Protein AF-A0A841ASD6-F1 (afdb_monomer_lite)

Organism: NCBI:txid1172621

Secondary structure (DSSP, 8-state):
-HHHHHHHHHHHHHHHHHHHHHHHHHHHHHHTTS-HHHHHHHTTS-HHHHHHHHTS---PPPTTSSSSSHHHHHHHHHTTSS-HHHHHHHHHT--PPP-PPP-SS-----PPTTSTHHHHHHHHTTSS-HHHHHHHHHH--S------------TTHHHHHHHHHHHHHHHHHHHHHHHHHHHTTTS-HHHHHHHTT--HHHHHHHHHS--PPPPTTSS-SSHHHHHHHHHTTSS-HHHHHHHHHT--PPPPPPP-STT----PPTTSSHHHHHHHHTTSS-HHHHHHHHHHHH--

Foldseek 3Di:
DLVVLLLVLLLLVLLLVLLLLVLLVLLLVLVVPDQLVVLCVLQVHDSVVSVVSPPDDHDDPDAVAPDVALLNLLSCVLNPNDDLVRNLVRLLPQPADDQDQPPDDDRDRPRDGRHCVSVVVSCVSVSDDPVSSVSSVVSNDPDDDDDDDDDDDDDVVSSLVSNLSVLSSVVSLLVSLVSLVVSVVPDDLVVSCVSSVHDSVVSVVSPPDPRDDADVPAPGVALLNSLSCVSNPVDDLVRNLVRLLPQPADDQDDDDDDPPDRDGDTRHCVSVVVSCVSVSDDPVSSVSSVVSNVVD

pLDDT: mean 79.54, std 18.01, range [23.67, 96.69]

Sequence (296 aa):
MADADVAVARVLKHRLELDRLDYLRELRALATRLTAKEIAAELGGPPSAVEAALDEPVTDPRPGFSGATPWEVAQRFAVGQISREQVVDELARWEYPPTELTDGIDGLLVSPPGSFQEVFRALDRDLIDAEIYGEIVDRTPGGHAVTETNGAVGPDDDLVVLRVLKHRLDLARIDYVRALRALSNGLSAGQIAAELRVPPTTIEEAFAEPVAAPRSGFSGATPWEVAQRFAVGQISREQVVDELARWEYPPMGTPHSHDGLQVSPPGSFLDVIEAADSGLLDDESYAEIVTRRSDA

Radius of gyration: 22.65 Å; chains: 1; bounding box: 77×66×48 Å

Structure (mmCIF, N/CA/C/O backbone):
data_AF-A0A841ASD6-F1
#
_entry.id   AF-A0A841ASD6-F1
#
loop_
_atom_site.group_PDB
_atom_site.id
_atom_site.type_symbol
_atom_site.label_atom_id
_atom_site.label_alt_id
_atom_site.label_comp_id
_atom_site.label_asym_id
_atom_site.label_entity_id
_atom_site.label_seq_id
_atom_site.pdbx_PDB_ins_code
_atom_site.Cartn_x
_atom_site.Cartn_y
_atom_site.Cartn_z
_atom_site.occupancy
_atom_site.B_iso_or_equiv
_atom_site.auth_seq_id
_atom_site.auth_comp_id
_atom_site.auth_asym_id
_atom_site.auth_atom_id
_atom_site.pdbx_PDB_model_num
ATOM 1 N N . MET A 1 1 ? 2.242 -10.437 21.348 1.00 55.03 1 MET A N 1
ATOM 2 C CA . MET A 1 1 ? 2.103 -8.967 21.313 1.00 55.03 1 MET A CA 1
ATOM 3 C C . MET A 1 1 ? 3.274 -8.465 20.489 1.00 55.03 1 MET A C 1
ATOM 5 O O . MET A 1 1 ? 3.368 -9.016 19.402 1.00 55.03 1 MET A O 1
ATOM 9 N N . ALA A 1 2 ? 4.185 -7.615 20.984 1.00 65.69 2 ALA A N 1
ATOM 10 C CA . ALA A 1 2 ? 5.214 -6.918 20.190 1.00 65.69 2 ALA A CA 1
ATOM 11 C C . ALA A 1 2 ? 5.772 -7.662 18.956 1.00 65.69 2 ALA A C 1
ATOM 13 O O . ALA A 1 2 ? 5.760 -7.100 17.876 1.00 65.69 2 ALA A O 1
ATOM 14 N N . ASP A 1 3 ? 6.197 -8.920 19.086 1.00 76.25 3 ASP A N 1
ATOM 15 C CA . ASP A 1 3 ? 6.696 -9.762 17.982 1.00 76.25 3 ASP A CA 1
ATOM 16 C C . ASP A 1 3 ? 5.694 -9.937 16.810 1.00 76.25 3 ASP A C 1
ATOM 18 O O . ASP A 1 3 ? 6.010 -9.688 15.649 1.00 76.25 3 ASP A O 1
ATOM 22 N N . ALA A 1 4 ? 4.431 -10.251 17.115 1.00 82.50 4 ALA A N 1
ATOM 23 C CA . ALA A 1 4 ? 3.353 -10.333 16.125 1.00 82.50 4 ALA A CA 1
ATOM 24 C C . ALA A 1 4 ? 2.957 -8.948 15.582 1.00 82.50 4 ALA A C 1
ATOM 26 O O . ALA A 1 4 ? 2.644 -8.809 14.401 1.00 82.50 4 ALA A O 1
ATOM 27 N N . ASP A 1 5 ? 3.011 -7.918 16.429 1.00 85.81 5 ASP A N 1
ATOM 28 C CA . ASP A 1 5 ? 2.717 -6.536 16.035 1.00 85.81 5 ASP A CA 1
ATOM 29 C C . ASP A 1 5 ? 3.811 -5.997 15.076 1.00 85.81 5 ASP A C 1
ATOM 31 O O . ASP A 1 5 ? 3.517 -5.274 14.123 1.00 85.81 5 ASP A O 1
ATOM 35 N N . VAL A 1 6 ? 5.071 -6.416 15.270 1.00 86.88 6 VAL A N 1
ATOM 36 C CA . VAL A 1 6 ? 6.211 -6.164 14.371 1.00 86.88 6 VAL A CA 1
ATOM 37 C C . VAL A 1 6 ? 6.037 -6.922 13.058 1.00 86.88 6 VAL A C 1
ATOM 39 O O . VAL A 1 6 ? 6.218 -6.320 12.002 1.00 86.88 6 VAL A O 1
ATOM 42 N N . ALA A 1 7 ? 5.636 -8.197 13.087 1.00 86.50 7 ALA A N 1
ATOM 43 C CA . ALA A 1 7 ? 5.356 -8.960 11.869 1.00 86.50 7 ALA A CA 1
ATOM 44 C C . ALA A 1 7 ? 4.262 -8.292 11.009 1.00 86.50 7 ALA A C 1
ATOM 46 O O . ALA A 1 7 ? 4.442 -8.122 9.802 1.00 86.50 7 ALA A O 1
ATOM 47 N N . VAL A 1 8 ? 3.176 -7.810 11.628 1.00 89.19 8 VAL A N 1
ATOM 48 C CA . VAL A 1 8 ? 2.135 -7.019 10.945 1.00 89.19 8 VAL A CA 1
ATOM 49 C C . VAL A 1 8 ? 2.709 -5.728 10.346 1.00 89.19 8 VAL A C 1
ATOM 51 O O . VAL A 1 8 ? 2.430 -5.418 9.188 1.00 89.19 8 VAL A O 1
ATOM 54 N N . ALA A 1 9 ? 3.555 -4.997 11.079 1.00 90.19 9 ALA A N 1
ATOM 55 C CA . ALA A 1 9 ? 4.201 -3.790 10.562 1.00 90.19 9 ALA A CA 1
ATOM 56 C C . ALA A 1 9 ? 5.163 -4.072 9.385 1.00 90.19 9 ALA A C 1
ATOM 58 O O . ALA A 1 9 ? 5.208 -3.276 8.446 1.00 90.19 9 ALA A O 1
ATOM 59 N N . ARG A 1 10 ? 5.880 -5.209 9.379 1.00 90.56 10 ARG A N 1
ATOM 60 C CA . ARG A 1 10 ? 6.704 -5.657 8.235 1.00 90.56 10 ARG A CA 1
ATOM 61 C C . ARG A 1 10 ? 5.839 -5.947 7.001 1.00 90.56 10 ARG A C 1
ATOM 63 O O . ARG A 1 10 ? 6.144 -5.452 5.921 1.00 90.56 10 ARG A O 1
ATOM 70 N N . VAL A 1 11 ? 4.725 -6.669 7.154 1.00 91.81 11 VAL A N 1
ATOM 71 C CA . VAL A 1 11 ? 3.791 -6.954 6.043 1.00 91.81 11 VAL A CA 1
ATOM 72 C C . VAL A 1 11 ? 3.169 -5.667 5.483 1.00 91.81 11 VAL A C 1
ATOM 74 O O . VAL A 1 11 ? 3.095 -5.497 4.267 1.00 91.81 11 VAL A O 1
ATOM 77 N N . LEU A 1 12 ? 2.764 -4.727 6.344 1.00 92.19 12 LEU A N 1
ATOM 78 C CA . LEU A 1 12 ? 2.201 -3.441 5.911 1.00 92.19 12 LEU A CA 1
ATOM 79 C C . LEU A 1 12 ? 3.230 -2.555 5.194 1.00 92.19 12 LEU A C 1
ATOM 81 O O . LEU A 1 12 ? 2.885 -1.925 4.197 1.00 92.19 12 LEU A O 1
ATOM 85 N N . LYS A 1 13 ? 4.496 -2.564 5.634 1.00 93.50 13 LYS A N 1
ATOM 86 C CA . LYS A 1 13 ? 5.610 -1.914 4.927 1.00 93.50 13 LYS A CA 1
ATOM 87 C C . LYS A 1 13 ? 5.765 -2.463 3.504 1.00 93.50 13 LYS A C 1
ATOM 89 O O . LYS A 1 13 ? 5.784 -1.686 2.557 1.00 93.50 13 LYS A O 1
ATOM 94 N N . HIS A 1 14 ? 5.816 -3.785 3.342 1.00 92.62 14 HIS A N 1
ATOM 95 C CA . HIS A 1 14 ? 5.973 -4.394 2.017 1.00 92.62 14 HIS A CA 1
ATOM 96 C C . HIS A 1 14 ? 4.746 -4.194 1.120 1.00 92.62 14 HIS A C 1
ATOM 98 O O . HIS A 1 14 ? 4.893 -4.061 -0.092 1.00 92.62 14 HIS A O 1
ATOM 104 N N . ARG A 1 15 ? 3.540 -4.082 1.695 1.00 93.56 15 ARG A N 1
ATOM 105 C CA . ARG A 1 15 ? 2.337 -3.688 0.946 1.00 93.56 15 ARG A CA 1
ATOM 106 C C . ARG A 1 15 ? 2.436 -2.246 0.441 1.00 93.56 15 ARG A C 1
ATOM 108 O O . ARG A 1 15 ? 2.219 -2.020 -0.741 1.00 93.56 15 ARG A O 1
ATOM 115 N N . LEU A 1 16 ? 2.852 -1.310 1.295 1.00 92.00 16 LEU A N 1
ATOM 116 C CA . LEU A 1 16 ? 3.117 0.087 0.929 1.00 92.00 16 LEU A CA 1
ATOM 117 C C . LEU A 1 16 ? 4.186 0.210 -0.178 1.00 92.00 16 LEU A C 1
ATOM 119 O O . LEU A 1 16 ? 4.022 0.995 -1.110 1.00 92.00 16 LEU A O 1
ATOM 123 N N . GLU A 1 17 ? 5.257 -0.586 -0.107 1.00 93.50 17 GLU A N 1
ATOM 124 C CA . GLU A 1 17 ? 6.309 -0.643 -1.134 1.00 93.50 17 GLU A CA 1
ATOM 125 C C . GLU A 1 17 ? 5.783 -1.198 -2.477 1.00 93.50 17 GLU A C 1
ATOM 127 O O . GLU A 1 17 ? 6.103 -0.651 -3.532 1.00 93.50 17 GLU A O 1
ATOM 132 N N . LEU A 1 18 ? 4.937 -2.235 -2.459 1.00 94.38 18 LEU A N 1
ATOM 133 C CA . LEU A 1 18 ? 4.337 -2.831 -3.663 1.00 94.38 18 LEU A CA 1
ATOM 134 C C . LEU A 1 18 ? 3.254 -1.954 -4.305 1.00 94.38 18 LEU A C 1
ATOM 136 O O .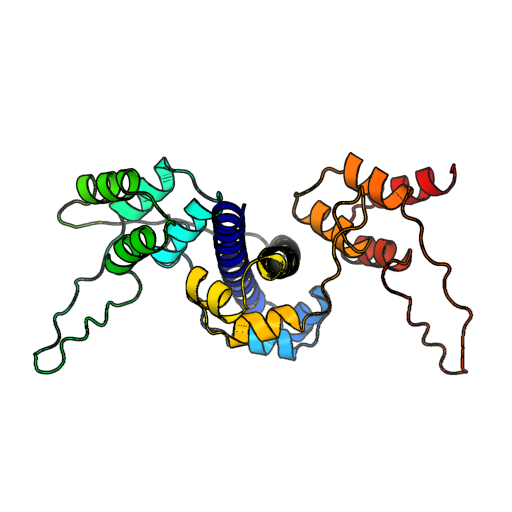 LEU A 1 18 ? 3.297 -1.731 -5.514 1.00 94.38 18 LEU A O 1
ATOM 140 N N . ASP A 1 19 ? 2.324 -1.415 -3.513 1.00 91.12 19 ASP A N 1
ATOM 141 C CA . ASP A 1 19 ? 1.269 -0.522 -4.008 1.00 91.12 19 ASP A CA 1
ATOM 142 C C . ASP A 1 19 ? 1.880 0.753 -4.629 1.00 91.12 19 ASP A C 1
ATOM 144 O O . ASP A 1 19 ? 1.338 1.294 -5.594 1.00 91.12 19 ASP A O 1
ATOM 148 N N . ARG A 1 20 ? 3.059 1.198 -4.152 1.00 94.69 20 ARG A N 1
ATOM 149 C CA . ARG A 1 20 ? 3.839 2.271 -4.796 1.00 94.69 20 ARG A CA 1
ATOM 150 C C . ARG A 1 20 ? 4.403 1.837 -6.146 1.00 94.69 20 ARG A C 1
ATOM 152 O O . ARG A 1 20 ? 4.260 2.589 -7.104 1.00 94.69 20 ARG A O 1
ATOM 159 N N . LEU A 1 21 ? 5.034 0.665 -6.238 1.00 94.44 21 LEU A N 1
ATOM 160 C CA . LEU A 1 21 ? 5.604 0.167 -7.497 1.00 94.44 21 LEU A CA 1
ATOM 161 C C . LEU A 1 21 ? 4.533 0.020 -8.586 1.00 94.44 21 LEU A C 1
ATOM 163 O O . LEU A 1 21 ? 4.753 0.457 -9.714 1.00 94.44 21 LEU A O 1
ATOM 167 N N . ASP A 1 22 ? 3.367 -0.530 -8.247 1.00 92.44 22 ASP A N 1
ATOM 168 C CA . ASP A 1 22 ? 2.279 -0.717 -9.211 1.00 92.44 22 ASP A CA 1
ATOM 169 C C . ASP A 1 22 ? 1.619 0.614 -9.600 1.00 92.44 22 ASP A C 1
ATOM 171 O O . ASP A 1 22 ? 1.413 0.855 -10.790 1.00 92.44 22 ASP A O 1
ATOM 175 N N . TYR A 1 23 ? 1.411 1.538 -8.650 1.00 91.69 23 TYR A N 1
ATOM 176 C CA . TYR A 1 23 ? 1.004 2.916 -8.961 1.00 91.69 23 TYR A CA 1
ATOM 177 C C . TYR A 1 23 ? 1.976 3.602 -9.940 1.00 91.69 23 TYR A C 1
ATOM 179 O O . TYR A 1 23 ? 1.534 4.217 -10.905 1.00 91.69 23 TYR A O 1
ATOM 187 N N . LEU A 1 24 ? 3.295 3.486 -9.732 1.00 93.88 24 LEU A N 1
ATOM 188 C CA . LEU A 1 24 ? 4.302 4.124 -10.594 1.00 93.88 24 LEU A CA 1
ATOM 189 C C . LEU A 1 24 ? 4.333 3.543 -12.018 1.00 93.88 24 LEU A C 1
ATOM 191 O O . LEU A 1 24 ? 4.580 4.281 -12.973 1.00 93.88 24 LEU A O 1
ATOM 195 N N . ARG A 1 25 ? 4.083 2.238 -12.173 1.00 94.56 25 ARG A N 1
ATOM 196 C CA . ARG A 1 25 ? 4.005 1.565 -13.483 1.00 94.56 25 ARG A CA 1
ATOM 197 C C . ARG A 1 25 ? 2.788 2.030 -14.270 1.00 94.56 25 ARG A C 1
ATOM 199 O O . ARG A 1 25 ? 2.932 2.479 -15.404 1.00 94.56 25 ARG A O 1
ATOM 206 N N . GLU A 1 26 ? 1.620 2.004 -13.636 1.00 90.56 26 GLU A N 1
ATOM 207 C CA . GLU A 1 26 ? 0.367 2.449 -14.247 1.00 90.56 26 GLU A CA 1
ATOM 208 C C . GLU A 1 26 ? 0.421 3.949 -14.596 1.00 90.56 26 GLU A C 1
ATOM 210 O O . GLU A 1 26 ? 0.074 4.360 -15.703 1.00 90.56 26 GLU A O 1
ATOM 215 N N . LEU A 1 27 ? 0.991 4.775 -13.708 1.00 92.44 27 LEU A N 1
ATOM 216 C CA . LEU A 1 27 ? 1.216 6.201 -13.956 1.00 92.44 27 LEU A CA 1
ATOM 217 C C . LEU A 1 27 ? 2.076 6.443 -15.208 1.00 92.44 27 LEU A C 1
ATOM 219 O O . LEU A 1 27 ? 1.776 7.334 -16.004 1.00 92.44 27 LEU A O 1
ATOM 223 N N . ARG A 1 28 ? 3.132 5.643 -15.403 1.00 93.50 28 ARG A N 1
ATOM 224 C CA . ARG A 1 28 ? 4.001 5.712 -16.588 1.00 93.50 28 ARG A CA 1
ATOM 225 C C . ARG A 1 28 ? 3.310 5.218 -17.854 1.00 93.50 28 ARG A C 1
ATOM 227 O O . ARG A 1 28 ? 3.474 5.855 -18.893 1.00 93.50 28 ARG A O 1
ATOM 234 N N . ALA A 1 29 ? 2.529 4.139 -17.779 1.00 90.50 29 ALA A N 1
ATOM 235 C CA . ALA A 1 29 ? 1.724 3.655 -18.900 1.00 90.50 29 ALA A CA 1
ATOM 236 C C . ALA A 1 29 ? 0.749 4.746 -19.376 1.00 90.50 29 ALA A C 1
ATOM 238 O O . ALA A 1 29 ? 0.731 5.101 -20.558 1.00 90.50 29 ALA A O 1
ATOM 239 N N . LEU A 1 30 ? 0.037 5.379 -18.441 1.00 90.56 30 LEU A N 1
ATOM 240 C CA . LEU A 1 30 ? -0.850 6.516 -18.695 1.00 90.56 30 LEU A CA 1
ATOM 241 C C . LEU A 1 30 ? -0.114 7.744 -19.252 1.00 90.56 30 LEU A C 1
ATOM 243 O O . LEU A 1 30 ? -0.599 8.368 -20.198 1.00 90.56 30 LEU A O 1
ATOM 247 N N . ALA A 1 31 ? 1.082 8.061 -18.752 1.00 92.12 31 ALA A N 1
ATOM 248 C CA . ALA A 1 31 ? 1.893 9.179 -19.241 1.00 92.12 31 ALA A CA 1
ATOM 249 C C . ALA A 1 31 ? 2.436 9.001 -20.675 1.00 92.12 31 ALA A C 1
ATOM 251 O O . ALA A 1 31 ? 2.916 9.966 -21.269 1.00 92.12 31 ALA A O 1
ATOM 252 N N . THR A 1 32 ? 2.318 7.811 -21.283 1.00 92.69 32 THR A N 1
ATOM 253 C CA . THR A 1 32 ? 2.566 7.646 -22.731 1.00 92.69 32 THR A CA 1
ATOM 254 C C . THR A 1 32 ? 1.486 8.297 -23.604 1.00 92.69 32 THR A C 1
ATOM 256 O O . THR A 1 32 ? 1.728 8.555 -24.785 1.00 92.69 32 THR A O 1
ATOM 259 N N . ARG A 1 33 ? 0.294 8.552 -23.039 1.00 93.56 33 ARG A N 1
ATOM 260 C CA . ARG A 1 33 ? -0.919 8.955 -23.771 1.00 93.56 33 ARG A CA 1
ATOM 261 C C . ARG A 1 33 ? -1.682 10.147 -23.180 1.00 93.56 33 ARG A C 1
ATOM 263 O O . 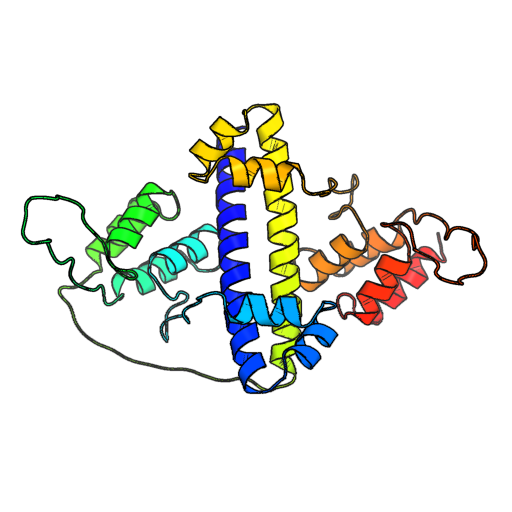ARG A 1 33 ? -2.470 10.750 -23.903 1.00 93.56 33 ARG A O 1
ATOM 270 N N . LEU A 1 34 ? -1.447 10.502 -21.917 1.00 92.56 34 LEU A N 1
ATOM 271 C CA . LEU A 1 34 ? -2.025 11.661 -21.225 1.00 92.56 34 LEU A CA 1
ATOM 272 C C . LEU A 1 34 ? -0.921 12.578 -20.688 1.00 92.56 34 LEU A C 1
ATOM 274 O O . LEU A 1 34 ? 0.161 12.121 -20.321 1.00 92.56 34 LEU A O 1
ATOM 278 N N . THR A 1 35 ? -1.195 13.878 -20.586 1.00 94.19 35 THR A N 1
ATOM 279 C CA . THR A 1 35 ? -0.280 14.815 -19.922 1.00 94.19 35 THR A CA 1
ATOM 280 C C . THR A 1 35 ? -0.365 14.700 -18.400 1.00 94.19 35 THR A C 1
ATOM 282 O O . THR A 1 35 ? -1.415 14.385 -17.837 1.00 94.19 35 THR A O 1
ATOM 285 N N . ALA A 1 36 ? 0.712 15.080 -17.703 1.00 92.06 36 ALA A N 1
ATOM 286 C CA . ALA A 1 36 ? 0.721 15.177 -16.241 1.00 92.06 36 ALA A CA 1
ATOM 287 C C . ALA A 1 36 ? -0.387 16.095 -15.682 1.00 92.06 36 ALA A C 1
ATOM 289 O O . ALA A 1 36 ? -0.831 15.906 -14.553 1.00 92.06 36 ALA A O 1
ATOM 290 N N . LYS A 1 37 ? -0.878 17.063 -16.473 1.00 93.94 37 LYS A N 1
ATOM 291 C CA . LYS A 1 37 ? -2.013 17.918 -16.101 1.00 93.94 37 LYS A CA 1
ATOM 292 C C . LYS A 1 37 ? -3.349 17.173 -16.134 1.00 93.94 37 LYS A C 1
ATOM 294 O O . LYS A 1 37 ? -4.163 17.387 -15.243 1.00 93.94 37 LYS A O 1
ATOM 299 N N . GLU A 1 38 ? -3.584 16.353 -17.154 1.00 91.50 38 GLU A N 1
ATOM 300 C CA . GLU A 1 38 ? -4.810 15.552 -17.264 1.00 91.50 38 GLU A CA 1
ATOM 301 C C . GLU A 1 38 ? -4.831 14.488 -16.164 1.00 91.50 38 GLU A C 1
ATOM 303 O O . GLU A 1 38 ? -5.775 14.440 -15.384 1.00 91.50 38 GLU A O 1
ATOM 308 N N . ILE A 1 39 ? -3.730 13.748 -15.990 1.00 90.12 39 ILE A N 1
ATOM 309 C CA . ILE A 1 39 ? -3.589 12.755 -14.915 1.00 90.12 39 ILE A CA 1
ATOM 310 C C . ILE A 1 39 ? -3.777 13.400 -13.528 1.00 90.12 39 ILE A C 1
ATOM 312 O O . ILE A 1 39 ? -4.492 12.864 -12.688 1.00 90.12 39 ILE A O 1
ATOM 316 N N . ALA A 1 40 ? -3.187 14.570 -13.264 1.00 90.56 40 ALA A N 1
ATOM 317 C CA . ALA A 1 40 ? -3.328 15.225 -11.962 1.00 90.56 40 ALA A CA 1
ATOM 318 C C . ALA A 1 40 ? -4.745 15.764 -11.682 1.00 90.56 40 ALA A C 1
ATOM 320 O O . ALA A 1 40 ? -5.132 15.848 -10.515 1.00 90.56 40 ALA A O 1
ATOM 321 N N . ALA A 1 41 ? -5.525 16.084 -12.721 1.00 87.75 41 ALA A N 1
ATOM 322 C CA . ALA A 1 41 ? -6.943 16.406 -12.570 1.00 87.75 41 ALA A CA 1
ATOM 323 C C . ALA A 1 41 ? -7.754 15.166 -12.147 1.00 87.75 41 ALA A C 1
ATOM 325 O O . ALA A 1 41 ? -8.559 15.261 -11.226 1.00 87.75 41 ALA A O 1
ATOM 326 N N . GLU A 1 42 ? -7.472 14.004 -12.744 1.00 83.19 42 GLU A N 1
ATOM 327 C CA . GLU A 1 42 ? -8.110 12.718 -12.410 1.00 83.19 42 GLU A CA 1
ATOM 328 C C . GLU A 1 42 ? -7.730 12.178 -11.017 1.00 83.19 42 GLU A C 1
ATOM 330 O O . GLU A 1 42 ? -8.511 11.457 -10.400 1.00 83.19 42 GLU A O 1
ATOM 335 N N . LEU A 1 43 ? -6.535 12.512 -10.512 1.00 82.88 43 LEU A N 1
ATOM 336 C CA . LEU A 1 43 ? -6.024 12.052 -9.208 1.00 82.88 43 LEU A CA 1
ATOM 337 C C . LEU A 1 43 ? -6.239 13.040 -8.046 1.00 82.88 43 LEU A C 1
ATOM 339 O O . LEU A 1 43 ? -5.826 12.743 -6.921 1.00 82.88 43 LEU A O 1
ATOM 343 N N . GLY A 1 44 ? -6.818 14.218 -8.302 1.00 80.88 44 GLY A N 1
ATOM 344 C CA . GLY A 1 44 ? -7.036 15.250 -7.282 1.00 80.88 44 GLY A CA 1
ATOM 345 C C . GLY A 1 44 ? -5.743 15.863 -6.723 1.00 80.88 44 GLY A C 1
ATOM 346 O O . GLY A 1 44 ? -5.602 16.006 -5.509 1.00 80.88 44 GLY A O 1
ATOM 347 N N . GLY A 1 45 ? -4.776 16.210 -7.582 1.00 84.44 45 GLY A N 1
ATOM 348 C CA . GLY A 1 45 ? -3.466 16.721 -7.154 1.00 84.44 45 GLY A CA 1
ATOM 349 C C . GLY A 1 45 ? -2.847 17.792 -8.066 1.00 84.44 45 GLY A C 1
ATOM 350 O O . GLY A 1 45 ? -3.415 18.161 -9.094 1.00 84.44 45 GLY A O 1
ATOM 351 N N . PRO A 1 46 ? -1.666 18.330 -7.707 1.00 92.62 46 PRO A N 1
ATOM 352 C CA . PRO A 1 46 ? -0.911 19.231 -8.574 1.00 92.62 46 PRO A CA 1
ATOM 353 C C . PRO A 1 46 ? -0.138 18.441 -9.654 1.00 92.62 46 PRO A C 1
ATOM 355 O O . PRO A 1 46 ? 0.437 17.398 -9.334 1.00 92.62 46 PRO A O 1
ATOM 358 N N . PRO A 1 47 ? -0.018 18.944 -10.901 1.00 91.62 47 PRO A N 1
ATOM 359 C CA . PRO A 1 47 ? 0.734 18.270 -11.971 1.00 91.62 47 PRO A CA 1
ATOM 360 C C . PRO A 1 47 ? 2.185 17.933 -11.606 1.00 91.62 47 PRO A C 1
ATOM 362 O O . PRO A 1 47 ? 2.677 16.869 -11.965 1.00 91.62 47 PRO A O 1
ATOM 365 N N . SER A 1 48 ? 2.836 18.774 -10.799 1.00 93.62 48 SER A N 1
ATOM 366 C CA . SER A 1 48 ? 4.204 18.549 -10.323 1.00 93.62 48 SER A CA 1
ATOM 367 C C . SER A 1 48 ? 4.368 17.326 -9.410 1.00 93.62 48 SER A C 1
ATOM 369 O O . SER A 1 48 ? 5.476 16.812 -9.288 1.00 93.62 48 SER A O 1
ATOM 371 N N . ALA A 1 49 ? 3.293 16.827 -8.785 1.00 89.75 49 ALA A N 1
ATOM 372 C CA . ALA A 1 49 ? 3.330 15.563 -8.044 1.00 89.75 49 ALA A CA 1
ATOM 373 C C . ALA A 1 49 ? 3.263 14.340 -8.976 1.00 89.75 49 ALA A C 1
ATOM 375 O O . ALA A 1 49 ? 3.824 13.298 -8.647 1.00 89.75 49 ALA A O 1
ATOM 376 N N . VAL A 1 50 ? 2.621 14.471 -10.144 1.00 92.75 50 VAL A N 1
ATOM 377 C CA . VAL A 1 50 ? 2.670 13.455 -11.207 1.00 92.75 50 VAL A CA 1
ATOM 378 C C . VAL A 1 50 ? 4.044 13.464 -11.875 1.00 92.75 50 VAL A C 1
ATOM 380 O O . VAL A 1 50 ? 4.636 12.405 -12.030 1.00 92.75 50 VAL A O 1
ATOM 383 N N . GLU A 1 51 ? 4.591 14.640 -12.194 1.00 93.06 51 GLU A N 1
ATOM 384 C CA . GLU A 1 51 ? 5.942 14.784 -12.763 1.00 93.06 51 GLU A CA 1
ATOM 385 C C . GLU A 1 51 ? 7.011 14.169 -11.841 1.00 93.06 51 GLU A C 1
ATOM 387 O O . GLU A 1 51 ? 7.762 13.300 -12.276 1.00 93.06 51 GLU A O 1
ATOM 392 N N . ALA A 1 52 ? 7.008 14.514 -10.547 1.00 94.06 52 ALA A N 1
ATOM 393 C CA . ALA A 1 52 ? 7.947 13.949 -9.573 1.00 94.06 52 ALA A CA 1
ATOM 394 C C . ALA A 1 52 ? 7.820 12.421 -9.409 1.00 94.06 52 ALA A C 1
ATOM 396 O O . ALA A 1 52 ? 8.823 11.745 -9.196 1.00 94.06 52 ALA A O 1
ATOM 397 N N . ALA A 1 53 ? 6.608 11.869 -9.527 1.00 91.94 53 ALA A N 1
ATOM 398 C CA . ALA A 1 53 ? 6.396 10.424 -9.493 1.00 91.94 53 ALA A CA 1
ATOM 399 C C . ALA A 1 53 ? 6.824 9.735 -10.804 1.00 91.94 53 ALA A C 1
ATOM 401 O O . ALA A 1 53 ? 7.301 8.608 -10.770 1.00 91.94 53 ALA A O 1
ATOM 402 N N . LEU A 1 54 ? 6.718 10.388 -11.964 1.00 93.19 54 LEU A N 1
ATOM 403 C CA . LEU A 1 54 ? 7.219 9.834 -13.230 1.00 93.19 54 LEU A CA 1
ATOM 404 C C . LEU A 1 54 ? 8.756 9.744 -13.259 1.00 93.19 54 LEU A C 1
ATOM 406 O O . LEU A 1 54 ? 9.293 8.773 -13.803 1.00 93.19 54 LEU A O 1
ATOM 410 N N . ASP A 1 55 ? 9.436 10.703 -12.621 1.00 94.31 55 ASP A N 1
ATOM 411 C CA . ASP A 1 55 ? 10.892 10.711 -12.419 1.00 94.31 55 ASP A CA 1
ATOM 412 C C . ASP A 1 55 ? 11.388 9.595 -11.467 1.00 94.31 55 ASP A C 1
ATOM 414 O O . ASP A 1 55 ? 12.568 9.232 -11.508 1.00 94.31 55 ASP A O 1
ATOM 418 N N . GLU A 1 56 ? 10.526 9.004 -10.625 1.00 92.88 56 GLU A N 1
ATOM 419 C CA . GLU A 1 56 ? 10.917 7.896 -9.740 1.00 92.88 56 GLU A CA 1
ATOM 420 C C . GLU A 1 56 ? 11.268 6.629 -10.550 1.00 92.88 56 GLU A C 1
ATOM 422 O O . GLU A 1 56 ? 10.486 6.190 -11.401 1.00 92.88 56 GLU A O 1
ATOM 427 N N . PRO A 1 57 ? 12.436 5.996 -10.314 1.00 90.12 57 PRO A N 1
ATOM 428 C CA . PRO A 1 57 ? 12.891 4.853 -11.098 1.00 90.12 57 PRO A CA 1
ATOM 429 C C . PRO A 1 57 ? 12.176 3.554 -10.693 1.00 90.12 57 PRO A C 1
ATOM 431 O O . PRO A 1 57 ? 12.610 2.849 -9.785 1.00 90.12 57 PRO A O 1
ATOM 434 N N . VAL A 1 58 ? 11.118 3.199 -11.426 1.00 92.50 58 VAL A N 1
ATOM 435 C CA . VAL A 1 58 ? 10.521 1.852 -11.408 1.00 92.50 58 VAL A CA 1
ATOM 436 C C . VAL A 1 58 ? 10.941 1.031 -12.638 1.00 92.50 58 VAL A C 1
ATOM 438 O O . VAL A 1 58 ? 11.219 1.587 -13.705 1.00 92.50 58 VAL A O 1
ATOM 441 N N . THR A 1 59 ? 10.977 -0.292 -12.474 1.00 91.25 59 THR A N 1
ATOM 442 C CA . THR A 1 59 ? 11.171 -1.298 -13.532 1.00 91.25 59 THR A CA 1
ATOM 443 C C . THR A 1 59 ? 9.911 -2.155 -13.623 1.00 91.25 59 THR A C 1
ATOM 445 O O . THR A 1 59 ? 9.319 -2.484 -12.592 1.00 91.25 59 THR A O 1
ATOM 448 N N . ASP A 1 60 ? 9.495 -2.531 -14.827 1.00 90.38 60 ASP A N 1
ATOM 449 C CA . ASP A 1 60 ? 8.296 -3.350 -15.044 1.00 90.38 60 ASP A CA 1
ATOM 450 C C . ASP A 1 60 ? 8.532 -4.834 -14.687 1.00 90.38 60 ASP A C 1
ATOM 452 O O . ASP A 1 60 ? 9.677 -5.302 -14.743 1.00 90.38 60 ASP A O 1
ATOM 456 N N . PRO A 1 61 ? 7.489 -5.600 -14.308 1.00 92.19 61 PRO A N 1
ATOM 457 C CA . PRO A 1 61 ? 7.614 -7.035 -14.076 1.00 92.19 61 PRO A CA 1
ATOM 458 C C . PRO A 1 61 ? 8.099 -7.775 -15.326 1.00 92.19 61 PRO A C 1
ATOM 460 O O . PRO A 1 61 ? 7.749 -7.422 -16.454 1.00 92.19 61 PRO A O 1
ATOM 463 N N . ARG A 1 62 ? 8.900 -8.833 -15.143 1.00 87.12 62 ARG A N 1
ATOM 464 C CA . ARG A 1 62 ? 9.314 -9.676 -16.277 1.00 87.12 62 ARG A CA 1
ATOM 465 C C . ARG A 1 62 ? 8.076 -10.399 -16.848 1.00 87.12 62 ARG A C 1
ATOM 467 O O . ARG A 1 62 ? 7.279 -10.895 -16.055 1.00 87.12 62 ARG A O 1
ATOM 474 N N . PRO A 1 63 ? 7.903 -10.535 -18.179 1.00 88.06 63 PRO A N 1
ATOM 475 C CA . PRO A 1 63 ? 6.766 -11.263 -18.749 1.00 88.06 63 PRO A CA 1
ATOM 476 C C . PRO A 1 63 ? 6.641 -12.685 -18.180 1.00 88.06 63 PRO A C 1
ATOM 478 O O . PRO A 1 63 ? 7.602 -13.453 -18.211 1.00 88.06 63 PRO A O 1
ATOM 481 N N . GLY A 1 64 ? 5.468 -13.025 -17.640 1.00 89.00 64 GLY A N 1
ATOM 482 C CA . GLY A 1 64 ? 5.235 -14.302 -16.951 1.00 89.00 64 GLY A CA 1
ATOM 483 C C . GLY A 1 64 ? 5.775 -14.381 -15.513 1.00 89.00 64 GLY A C 1
ATOM 484 O O . GLY A 1 64 ? 5.870 -15.481 -14.965 1.00 89.00 64 GLY A O 1
ATOM 485 N N . PHE A 1 65 ? 6.140 -13.252 -14.902 1.00 92.44 65 PHE A N 1
ATOM 486 C CA . PHE A 1 65 ? 6.491 -13.120 -13.486 1.00 92.44 65 PHE A CA 1
ATOM 487 C C . PHE A 1 65 ? 5.685 -11.975 -12.860 1.00 92.44 65 PHE A C 1
ATOM 489 O O . PHE A 1 65 ? 5.330 -11.004 -13.527 1.00 92.44 65 PHE A O 1
ATOM 496 N N . SER A 1 66 ? 5.435 -12.064 -11.560 1.00 92.94 66 SER A N 1
ATOM 497 C CA . SER A 1 66 ? 4.679 -11.073 -10.797 1.00 92.94 66 SER A CA 1
ATOM 498 C C . SER A 1 66 ? 5.525 -9.863 -10.390 1.00 92.94 66 SER A C 1
ATOM 500 O O . SER A 1 66 ? 4.974 -8.839 -10.004 1.00 92.94 66 SER A O 1
ATOM 502 N N . GLY A 1 67 ? 6.857 -9.947 -10.452 1.00 92.38 67 GLY A N 1
ATOM 503 C CA . GLY A 1 67 ? 7.765 -8.871 -10.041 1.00 92.38 67 GLY A CA 1
ATOM 504 C C . GLY A 1 67 ? 8.879 -8.575 -11.044 1.00 92.38 67 GLY A C 1
ATOM 505 O O . GLY A 1 67 ? 9.205 -9.385 -11.914 1.00 92.38 67 GLY A O 1
ATOM 506 N N . ALA A 1 68 ? 9.489 -7.396 -10.913 1.00 92.62 68 ALA A N 1
ATOM 507 C CA . ALA A 1 68 ? 10.659 -6.987 -11.692 1.00 92.62 68 ALA A CA 1
ATOM 508 C C . ALA A 1 68 ? 11.955 -7.650 -11.192 1.00 92.62 68 ALA A C 1
ATOM 510 O O . ALA A 1 68 ? 12.904 -7.832 -11.961 1.00 92.62 68 ALA A O 1
ATOM 511 N N . THR A 1 69 ? 11.990 -8.048 -9.914 1.00 91.75 69 THR A N 1
ATOM 512 C CA . THR A 1 69 ? 13.117 -8.749 -9.280 1.00 91.75 69 THR A CA 1
ATOM 513 C C . THR A 1 69 ? 12.635 -9.878 -8.343 1.00 91.75 69 THR A C 1
ATOM 515 O O . THR A 1 69 ? 11.475 -9.853 -7.917 1.00 91.75 69 THR A O 1
ATOM 518 N N . PRO A 1 70 ? 13.498 -10.849 -7.969 1.00 91.06 70 PRO A N 1
ATOM 519 C CA . PRO A 1 70 ? 13.172 -11.908 -7.010 1.00 91.06 70 PRO A CA 1
ATOM 520 C C . PRO A 1 70 ? 12.697 -11.379 -5.655 1.00 91.06 70 PRO A C 1
ATOM 522 O O . PRO A 1 70 ? 11.799 -11.955 -5.045 1.00 91.06 70 PRO A O 1
ATOM 525 N N . TRP A 1 71 ? 13.273 -10.262 -5.196 1.00 92.00 71 TRP A N 1
ATOM 526 C CA . TRP A 1 71 ? 12.836 -9.569 -3.987 1.00 92.00 71 TRP A CA 1
ATOM 527 C C . TRP A 1 71 ? 11.378 -9.116 -4.099 1.00 92.00 71 TRP A C 1
ATOM 529 O O . TRP A 1 71 ? 10.600 -9.346 -3.178 1.00 92.00 71 TRP A O 1
ATOM 539 N N . GLU A 1 72 ? 10.972 -8.533 -5.231 1.00 94.81 72 GLU A N 1
ATOM 540 C CA . GLU A 1 72 ? 9.582 -8.114 -5.425 1.00 94.81 72 GLU A CA 1
ATOM 541 C C . GLU A 1 72 ? 8.616 -9.309 -5.438 1.00 94.81 72 GLU A C 1
ATOM 543 O O . GLU A 1 72 ? 7.588 -9.261 -4.765 1.00 94.81 72 GLU A O 1
ATOM 548 N N . VAL A 1 73 ? 8.966 -10.400 -6.130 1.00 95.12 73 VAL A N 1
ATOM 549 C CA . VAL A 1 73 ? 8.168 -11.642 -6.143 1.00 95.12 73 VAL A CA 1
ATOM 550 C C . VAL A 1 73 ? 7.987 -12.188 -4.716 1.00 95.12 73 VAL A C 1
ATOM 552 O O . VAL A 1 73 ? 6.869 -12.506 -4.309 1.00 95.12 73 VAL A O 1
ATOM 555 N N . ALA A 1 74 ? 9.053 -12.207 -3.908 1.00 93.81 74 ALA A N 1
ATOM 556 C CA . ALA A 1 74 ? 8.981 -12.611 -2.504 1.00 93.81 74 ALA A CA 1
ATOM 557 C C . ALA A 1 74 ? 8.141 -11.652 -1.634 1.00 93.81 74 ALA A C 1
ATOM 559 O O . ALA A 1 74 ? 7.384 -12.113 -0.780 1.00 93.81 74 ALA A O 1
ATOM 560 N N . GLN A 1 75 ? 8.206 -10.333 -1.863 1.00 95.56 75 GLN A N 1
ATOM 561 C CA . GLN A 1 75 ? 7.318 -9.377 -1.186 1.00 95.56 75 GLN A CA 1
ATOM 562 C C . GLN A 1 75 ? 5.848 -9.655 -1.521 1.00 95.56 75 GLN A C 1
ATOM 564 O O . GLN A 1 75 ? 5.015 -9.654 -0.616 1.00 95.56 75 GLN A O 1
ATOM 569 N N . ARG A 1 76 ? 5.516 -9.926 -2.796 1.00 96.69 76 ARG A N 1
ATOM 570 C CA . ARG A 1 76 ? 4.136 -10.227 -3.220 1.00 96.69 76 ARG A CA 1
ATOM 571 C C . ARG A 1 76 ? 3.591 -11.477 -2.540 1.00 96.69 76 ARG A C 1
ATOM 573 O O . ARG A 1 76 ? 2.432 -11.482 -2.128 1.00 96.69 76 ARG A O 1
ATOM 580 N N . PHE A 1 77 ? 4.422 -12.500 -2.356 1.00 95.69 77 PHE A N 1
ATOM 581 C CA . PHE A 1 77 ? 4.056 -13.673 -1.562 1.00 95.69 77 PHE A CA 1
ATOM 582 C C . PHE A 1 77 ? 3.792 -13.302 -0.094 1.00 95.69 77 PHE A C 1
ATOM 584 O O . PHE A 1 77 ? 2.711 -13.583 0.422 1.00 95.69 77 PHE A O 1
ATOM 591 N N . ALA A 1 78 ? 4.716 -12.584 0.552 1.00 92.62 78 ALA A N 1
ATOM 592 C CA . ALA A 1 78 ? 4.607 -12.209 1.965 1.00 92.62 78 ALA A CA 1
ATOM 593 C C . ALA A 1 78 ? 3.382 -11.330 2.298 1.00 92.62 78 ALA A C 1
ATOM 595 O O . ALA A 1 78 ? 2.861 -11.394 3.412 1.00 92.62 78 ALA A O 1
ATOM 596 N N . VAL A 1 79 ? 2.889 -10.520 1.349 1.00 93.50 79 VAL A N 1
ATOM 597 C CA . VAL A 1 79 ? 1.653 -9.725 1.523 1.00 93.50 79 VAL A CA 1
ATOM 598 C C . VAL A 1 79 ? 0.368 -10.454 1.104 1.00 93.50 79 VAL A C 1
ATOM 600 O O . VAL A 1 79 ? -0.715 -9.870 1.235 1.00 93.50 79 VAL A O 1
ATOM 603 N N . GLY A 1 80 ? 0.479 -11.693 0.608 1.00 92.88 80 GLY A N 1
ATOM 604 C CA . GLY A 1 80 ? -0.632 -12.553 0.186 1.00 92.88 80 GLY A CA 1
ATOM 605 C C . GLY A 1 80 ? -1.157 -12.322 -1.237 1.00 92.88 80 GLY A C 1
ATOM 606 O O . GLY A 1 80 ? -2.281 -12.724 -1.523 1.00 92.88 80 GLY A O 1
ATOM 607 N N . GLN A 1 81 ? -0.397 -11.664 -2.122 1.00 92.94 81 GLN A N 1
ATOM 608 C CA . GLN A 1 81 ? -0.800 -11.414 -3.518 1.00 92.94 81 GLN A CA 1
ATOM 609 C C . GLN A 1 81 ? -0.574 -12.619 -4.454 1.00 92.94 81 GLN A C 1
ATOM 611 O O . GLN A 1 81 ? -1.267 -12.719 -5.464 1.00 92.94 81 GLN A O 1
ATOM 616 N N . ILE A 1 82 ? 0.361 -13.525 -4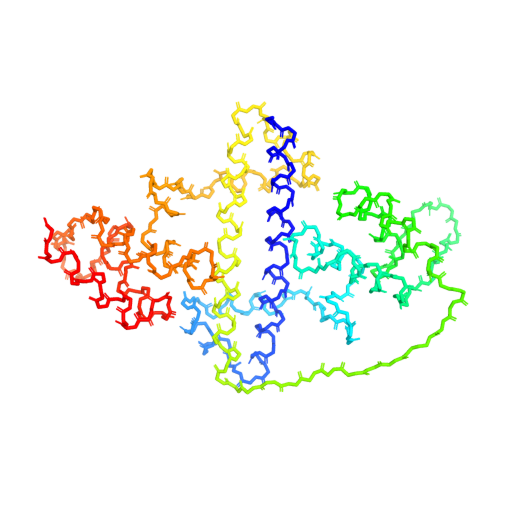.139 1.00 95.44 82 ILE A N 1
ATOM 617 C CA . ILE A 1 82 ? 0.637 -14.756 -4.911 1.00 95.44 82 ILE A CA 1
ATOM 618 C C . ILE A 1 82 ? 0.730 -15.982 -3.993 1.00 95.44 82 ILE A C 1
ATOM 620 O O . ILE A 1 82 ? 0.979 -15.844 -2.795 1.00 95.44 82 ILE A O 1
ATOM 624 N N . SER A 1 83 ? 0.522 -17.187 -4.538 1.00 96.06 83 SER A N 1
ATOM 625 C CA . SER A 1 83 ? 0.520 -18.432 -3.751 1.00 96.06 83 SER A CA 1
ATOM 626 C C . SER A 1 83 ? 1.924 -18.995 -3.482 1.00 96.06 83 SER A C 1
ATOM 628 O O . SER A 1 83 ? 2.906 -18.595 -4.113 1.00 96.06 83 SER A O 1
ATOM 630 N N . ARG A 1 84 ? 2.014 -19.981 -2.572 1.00 94.00 84 ARG A N 1
ATOM 631 C CA . ARG A 1 84 ? 3.247 -20.738 -2.276 1.00 94.00 84 ARG A CA 1
ATOM 632 C C . ARG A 1 84 ? 3.783 -21.445 -3.527 1.00 94.00 84 ARG A C 1
ATOM 634 O O . ARG A 1 84 ? 4.981 -21.465 -3.778 1.00 94.00 84 ARG A O 1
ATOM 641 N N . GLU A 1 85 ? 2.892 -22.011 -4.329 1.00 95.00 85 GLU A N 1
ATOM 642 C CA . GLU A 1 85 ? 3.223 -22.705 -5.575 1.00 95.00 85 GLU A CA 1
ATOM 643 C C . GLU A 1 85 ? 3.762 -21.723 -6.619 1.00 95.00 85 GLU A C 1
ATOM 645 O O . GLU A 1 85 ? 4.722 -22.041 -7.319 1.00 95.00 85 GLU A O 1
ATOM 650 N N . GLN A 1 86 ? 3.174 -20.525 -6.691 1.00 95.44 86 GLN A N 1
ATOM 651 C CA . GLN A 1 86 ? 3.556 -19.486 -7.641 1.00 95.44 86 GLN A CA 1
ATOM 652 C C . GLN A 1 86 ? 4.896 -18.826 -7.286 1.00 95.44 86 GLN A C 1
ATOM 654 O O . GLN A 1 86 ? 5.731 -18.670 -8.171 1.00 95.44 86 GLN A O 1
ATOM 659 N N . VAL A 1 87 ? 5.148 -18.491 -6.012 1.00 95.50 87 VAL A N 1
ATOM 660 C CA . VAL A 1 87 ? 6.454 -17.941 -5.593 1.00 95.50 87 VAL A CA 1
ATOM 661 C C . VAL A 1 87 ? 7.582 -18.953 -5.815 1.00 95.50 87 VAL A C 1
ATOM 663 O O . VAL A 1 87 ? 8.664 -18.575 -6.259 1.00 95.50 87 VAL A O 1
ATOM 666 N N . VAL A 1 88 ? 7.327 -20.248 -5.584 1.00 92.81 88 VAL A N 1
ATOM 667 C CA . VAL A 1 88 ? 8.300 -21.314 -5.861 1.00 92.81 88 VAL A CA 1
ATOM 668 C C . VAL A 1 88 ? 8.530 -21.486 -7.365 1.00 92.81 88 VAL A C 1
ATOM 670 O O . VAL A 1 88 ? 9.681 -21.610 -7.772 1.00 92.81 88 VAL A O 1
ATOM 673 N N . ASP A 1 89 ? 7.482 -21.483 -8.198 1.00 94.00 89 ASP A N 1
ATOM 674 C CA . ASP A 1 89 ? 7.622 -21.547 -9.662 1.00 94.00 89 ASP A CA 1
ATOM 675 C C . ASP A 1 89 ? 8.427 -20.361 -10.209 1.00 94.00 89 ASP A C 1
ATOM 677 O O . ASP A 1 89 ? 9.472 -20.559 -10.830 1.00 94.00 89 ASP A O 1
ATOM 681 N N . GLU A 1 90 ? 7.977 -19.135 -9.925 1.00 94.69 90 GLU A N 1
ATOM 682 C CA . GLU A 1 90 ? 8.590 -17.905 -10.425 1.00 94.69 90 GLU A CA 1
ATOM 683 C C . GLU A 1 90 ? 10.055 -17.777 -9.998 1.00 94.69 90 GLU A C 1
ATOM 685 O O . GLU A 1 90 ? 10.898 -17.422 -10.820 1.00 94.69 90 GLU A O 1
ATOM 690 N N . LEU A 1 91 ? 10.391 -18.099 -8.744 1.00 93.12 91 LEU A N 1
ATOM 691 C CA . LEU A 1 91 ? 11.770 -18.002 -8.266 1.00 93.12 91 LEU A CA 1
ATOM 692 C C . LEU A 1 91 ? 12.652 -19.172 -8.728 1.00 93.12 91 LEU A C 1
ATOM 694 O O . LEU A 1 91 ? 13.836 -18.951 -8.981 1.00 93.12 91 LEU A O 1
ATOM 698 N N . ALA A 1 92 ? 12.125 -20.388 -8.906 1.00 89.44 92 ALA A N 1
ATOM 699 C CA . ALA A 1 92 ? 12.924 -21.521 -9.389 1.00 89.44 92 ALA A CA 1
ATOM 700 C C . ALA A 1 92 ? 13.301 -21.418 -10.878 1.00 89.44 92 ALA A C 1
ATOM 702 O O . ALA A 1 92 ? 14.364 -21.900 -11.273 1.00 89.44 92 ALA A O 1
ATOM 703 N N . ARG A 1 93 ? 12.459 -20.783 -11.711 1.00 91.62 93 ARG A N 1
ATOM 704 C CA . ARG A 1 93 ? 12.749 -20.543 -13.143 1.00 91.62 93 ARG A CA 1
ATOM 705 C C . ARG A 1 93 ? 13.344 -19.167 -13.446 1.00 91.62 93 ARG A C 1
ATOM 707 O O . ARG A 1 93 ? 13.474 -18.798 -14.613 1.00 91.62 93 ARG A O 1
ATOM 714 N N . TRP A 1 94 ? 13.668 -18.379 -12.425 1.00 87.25 94 TRP A N 1
ATOM 715 C CA . TRP A 1 94 ? 14.213 -17.042 -12.620 1.00 87.25 94 TRP A CA 1
ATOM 716 C C . TRP A 1 94 ? 15.620 -17.109 -13.229 1.00 87.25 94 TRP A C 1
ATOM 718 O O . TRP A 1 94 ? 16.529 -17.726 -12.676 1.00 87.25 94 TRP A O 1
ATOM 728 N N . GLU A 1 95 ? 15.835 -16.438 -14.363 1.00 86.00 95 GLU A N 1
ATOM 729 C CA . GLU A 1 95 ? 17.177 -16.294 -14.935 1.00 86.00 95 GLU A CA 1
ATOM 730 C C . GLU A 1 95 ? 17.986 -15.295 -14.087 1.00 86.00 95 GLU A C 1
ATOM 732 O O . GLU A 1 95 ? 17.891 -14.070 -14.251 1.00 86.00 95 GLU A O 1
ATOM 737 N N . TYR A 1 96 ? 18.727 -15.848 -13.119 1.00 78.38 96 TYR A N 1
ATOM 738 C CA . TYR A 1 96 ? 19.621 -15.129 -12.213 1.00 78.38 96 TYR A CA 1
ATOM 739 C C . TYR A 1 96 ? 20.933 -14.743 -12.923 1.00 78.38 96 TYR A C 1
ATOM 741 O O . TYR A 1 96 ? 21.599 -15.622 -13.476 1.00 78.38 96 TYR A O 1
ATOM 749 N N . PRO A 1 97 ? 21.364 -13.467 -12.881 1.00 71.75 97 PRO A N 1
ATOM 750 C CA . PRO A 1 97 ? 22.694 -13.082 -13.337 1.00 71.75 97 PRO A CA 1
ATOM 751 C C . PRO A 1 97 ? 23.779 -13.743 -12.466 1.00 71.75 97 PRO A C 1
ATOM 753 O O . PRO A 1 97 ? 23.578 -13.899 -11.255 1.00 71.75 97 PRO A O 1
ATOM 756 N N . PRO A 1 98 ? 24.939 -14.108 -13.044 1.00 57.62 98 PRO A N 1
ATOM 757 C CA . PRO A 1 98 ? 26.060 -14.630 -12.276 1.00 57.62 98 PRO A CA 1
ATOM 758 C C . PRO A 1 98 ? 26.590 -13.564 -11.310 1.00 57.62 98 PRO A C 1
ATOM 760 O O . PRO A 1 98 ? 26.732 -12.396 -11.669 1.00 57.62 98 PRO A O 1
ATOM 763 N N . THR A 1 99 ? 26.923 -13.970 -10.084 1.00 50.41 99 THR A N 1
ATOM 764 C CA . THR A 1 99 ? 27.612 -13.094 -9.131 1.00 50.41 99 THR A CA 1
ATOM 765 C C . THR A 1 99 ? 29.068 -12.937 -9.559 1.00 50.41 99 THR A C 1
ATOM 767 O O . THR A 1 99 ? 29.876 -13.842 -9.346 1.00 50.41 99 THR A O 1
ATOM 770 N N . GLU A 1 100 ? 29.413 -11.796 -10.151 1.00 42.97 100 GLU A N 1
ATOM 771 C CA . GLU A 1 100 ? 30.812 -11.445 -10.393 1.00 42.97 100 GLU A CA 1
ATOM 772 C C . GLU A 1 100 ? 31.531 -11.233 -9.050 1.00 42.97 100 GLU A C 1
ATOM 774 O O . GLU A 1 100 ? 31.086 -10.474 -8.188 1.00 42.97 100 GLU A O 1
ATOM 779 N N . LEU A 1 101 ? 32.644 -11.944 -8.858 1.00 38.50 101 LEU A N 1
ATOM 780 C CA . LEU A 1 101 ? 33.570 -11.693 -7.758 1.00 38.50 101 LEU A CA 1
ATOM 781 C C . LEU A 1 101 ? 34.454 -10.517 -8.164 1.00 38.50 101 LEU A C 1
ATOM 783 O O . LEU A 1 101 ? 35.208 -10.639 -9.124 1.00 38.50 101 LEU A O 1
ATOM 787 N N . THR A 1 102 ? 34.387 -9.405 -7.436 1.00 39.84 102 THR A N 1
ATOM 788 C CA . THR A 1 102 ? 35.282 -8.266 -7.661 1.00 39.84 102 THR A CA 1
ATOM 789 C C . THR A 1 102 ? 36.742 -8.663 -7.410 1.00 39.84 102 THR A C 1
ATOM 791 O O . THR A 1 102 ? 37.043 -9.352 -6.433 1.00 39.84 102 THR A O 1
ATOM 794 N N . ASP A 1 103 ? 37.649 -8.219 -8.290 1.00 36.69 103 ASP A N 1
ATOM 795 C CA . ASP A 1 103 ? 39.075 -8.594 -8.388 1.00 36.69 103 ASP A CA 1
ATOM 796 C C . ASP A 1 103 ? 39.982 -8.132 -7.215 1.00 36.69 103 ASP A C 1
ATOM 798 O O . ASP A 1 103 ? 41.119 -7.689 -7.396 1.00 36.69 103 ASP A O 1
ATOM 802 N N . GLY A 1 104 ? 39.514 -8.298 -5.979 1.00 45.22 104 GLY A N 1
ATOM 803 C CA . GLY A 1 104 ? 40.315 -8.252 -4.762 1.00 45.22 104 GLY A CA 1
ATOM 804 C C . GLY A 1 104 ? 40.419 -6.896 -4.061 1.00 45.22 104 GLY A C 1
ATOM 805 O O . GLY A 1 104 ? 39.989 -5.849 -4.535 1.00 45.22 104 GLY A O 1
ATOM 806 N N . ILE A 1 105 ? 41.038 -6.955 -2.879 1.00 37.69 105 ILE A N 1
ATOM 807 C CA . ILE A 1 105 ? 41.315 -5.854 -1.937 1.00 37.69 105 ILE A CA 1
ATOM 808 C C . ILE A 1 105 ? 40.084 -5.269 -1.220 1.00 37.69 105 ILE A C 1
ATOM 810 O O . ILE A 1 105 ? 40.222 -4.976 -0.034 1.00 37.69 105 ILE A O 1
ATOM 814 N N . ASP A 1 106 ? 38.895 -5.209 -1.828 1.00 39.91 106 ASP A N 1
ATOM 815 C CA . ASP A 1 106 ? 37.654 -4.873 -1.103 1.00 39.91 106 ASP A CA 1
ATOM 816 C C . ASP A 1 106 ? 36.563 -5.941 -1.309 1.00 39.91 106 ASP A C 1
ATOM 818 O O . ASP A 1 106 ? 36.034 -6.128 -2.404 1.00 39.91 106 ASP A O 1
ATOM 822 N N . GLY A 1 107 ? 36.256 -6.691 -0.244 1.00 35.03 107 GLY A N 1
ATOM 823 C CA . GLY A 1 107 ? 35.418 -7.905 -0.261 1.00 35.03 107 GLY A CA 1
ATOM 824 C C . GLY A 1 107 ? 33.909 -7.643 -0.323 1.00 35.03 107 GLY A C 1
ATOM 825 O O . GLY A 1 107 ? 33.122 -8.387 0.262 1.00 35.03 107 GLY A O 1
ATOM 826 N N . LEU A 1 108 ? 33.511 -6.553 -0.971 1.00 38.31 108 LEU A N 1
ATOM 827 C CA . LEU A 1 108 ? 32.148 -6.044 -0.996 1.00 38.31 108 LEU A CA 1
ATOM 828 C C . LEU A 1 108 ? 31.382 -6.694 -2.160 1.00 38.31 108 LEU A C 1
ATOM 830 O O . LEU A 1 108 ? 31.497 -6.272 -3.307 1.00 38.31 108 LEU A O 1
ATOM 834 N N . LEU A 1 109 ? 30.605 -7.743 -1.860 1.00 44.66 109 LEU A N 1
ATOM 835 C CA . LEU A 1 109 ? 29.760 -8.450 -2.833 1.00 44.66 109 LEU A CA 1
ATOM 836 C C . LEU A 1 109 ? 28.603 -7.558 -3.319 1.00 44.66 109 LEU A C 1
ATOM 838 O O . LEU A 1 109 ? 27.469 -7.665 -2.841 1.00 44.66 109 LEU A O 1
ATOM 842 N N . VAL A 1 110 ? 28.886 -6.684 -4.289 1.00 46.94 110 VAL A N 1
ATOM 843 C CA . VAL A 1 110 ? 27.885 -5.878 -5.001 1.00 46.94 110 VAL A CA 1
ATOM 844 C C . VAL A 1 110 ? 27.021 -6.810 -5.850 1.00 46.94 110 VAL A C 1
ATOM 846 O O . VAL A 1 110 ? 27.287 -7.075 -7.017 1.00 46.94 110 VAL A O 1
ATOM 849 N N . SER A 1 111 ? 25.983 -7.347 -5.219 1.00 52.69 111 SER A N 1
ATOM 850 C CA . SER A 1 111 ? 25.042 -8.271 -5.844 1.00 52.69 111 SER A CA 1
ATOM 851 C C . SER A 1 111 ? 24.087 -7.468 -6.735 1.00 52.69 111 SER A C 1
ATOM 853 O O . SER A 1 111 ? 23.374 -6.611 -6.202 1.00 52.69 111 SER A O 1
ATOM 855 N N . PRO A 1 112 ? 24.063 -7.685 -8.064 1.00 64.19 112 PRO A N 1
ATOM 856 C CA . PRO A 1 112 ? 23.234 -6.884 -8.958 1.00 64.19 112 PRO A CA 1
ATOM 857 C C . PRO A 1 112 ? 21.737 -7.145 -8.713 1.00 64.19 112 PRO A C 1
ATOM 859 O O . PRO A 1 112 ? 21.375 -8.250 -8.282 1.00 64.19 112 PRO A O 1
ATOM 862 N N . PRO A 1 113 ? 20.853 -6.173 -9.011 1.00 69.19 113 PRO A N 1
ATOM 863 C CA . PRO A 1 113 ? 19.412 -6.395 -8.993 1.00 69.19 113 PRO A CA 1
ATOM 864 C C . PRO A 1 113 ? 19.023 -7.597 -9.858 1.00 69.19 113 PRO A C 1
ATOM 866 O O . PRO A 1 113 ? 19.540 -7.781 -10.962 1.00 69.19 113 PRO A O 1
ATOM 869 N N . GLY A 1 114 ? 18.122 -8.434 -9.354 1.00 72.88 114 GLY A N 1
ATOM 870 C CA . GLY A 1 114 ? 17.715 -9.673 -10.009 1.00 72.88 114 GLY A CA 1
ATOM 871 C C . GLY A 1 114 ? 18.547 -10.914 -9.661 1.00 72.88 114 GLY A C 1
ATOM 872 O O . GLY A 1 114 ? 18.232 -11.983 -10.180 1.00 72.88 114 GLY A O 1
ATOM 873 N N . SER A 1 115 ? 19.593 -10.801 -8.831 1.00 77.69 115 SER A N 1
ATOM 874 C CA . SER A 1 115 ? 20.481 -11.914 -8.431 1.00 77.69 115 SER A CA 1
ATOM 875 C C . SER A 1 115 ? 19.901 -12.812 -7.329 1.00 77.69 115 SER A C 1
ATOM 877 O O . SER A 1 115 ? 19.029 -12.405 -6.563 1.00 77.69 115 SER A O 1
ATOM 879 N N . PHE A 1 116 ? 20.422 -14.041 -7.194 1.00 74.69 116 PHE A N 1
ATOM 880 C CA . PHE A 1 116 ? 19.947 -15.022 -6.197 1.00 74.69 116 PHE A CA 1
ATOM 881 C C . PHE A 1 116 ? 20.106 -14.536 -4.741 1.00 74.69 116 PHE A C 1
ATOM 883 O O . PHE A 1 116 ? 19.402 -14.979 -3.835 1.00 74.69 116 PHE A O 1
ATOM 890 N N . GLN A 1 117 ? 20.988 -13.560 -4.508 1.00 73.50 117 GLN A N 1
ATOM 891 C CA . GLN A 1 117 ? 21.134 -12.890 -3.215 1.00 73.50 117 GLN A CA 1
ATOM 892 C C . GLN A 1 117 ? 19.864 -12.143 -2.774 1.00 73.50 117 GLN A C 1
ATOM 894 O O . GLN A 1 117 ? 19.698 -11.891 -1.585 1.00 73.50 117 GLN A O 1
ATOM 899 N N . GLU A 1 118 ? 18.929 -11.841 -3.679 1.00 79.19 118 GLU A N 1
ATOM 900 C CA . GLU A 1 118 ? 17.598 -11.350 -3.309 1.00 79.19 118 GLU A CA 1
ATOM 901 C C . GLU A 1 118 ? 16.688 -12.441 -2.726 1.00 79.19 118 GLU A C 1
ATOM 903 O O . GLU A 1 118 ? 15.912 -12.140 -1.824 1.00 79.19 118 GLU A O 1
ATOM 908 N N . VAL A 1 119 ? 16.825 -13.704 -3.151 1.00 77.44 119 VAL A N 1
ATOM 909 C CA . VAL A 1 119 ? 16.108 -14.852 -2.557 1.00 77.44 119 VAL A CA 1
ATOM 910 C C . VAL A 1 119 ? 16.677 -15.175 -1.176 1.00 77.44 119 VAL A C 1
ATOM 912 O O . VAL A 1 119 ? 15.934 -15.365 -0.216 1.00 77.44 119 VAL A O 1
ATOM 915 N N . PHE A 1 120 ? 18.006 -15.146 -1.035 1.00 70.81 120 PHE A N 1
ATOM 916 C CA . PHE A 1 120 ? 18.645 -15.252 0.279 1.00 70.81 120 PHE A CA 1
ATOM 917 C C . PHE A 1 120 ? 18.261 -14.078 1.198 1.00 70.81 120 PHE A C 1
ATOM 919 O O . PHE A 1 120 ? 17.985 -14.279 2.380 1.00 70.81 120 PHE A O 1
ATOM 926 N N . ARG A 1 121 ? 18.159 -12.854 0.658 1.00 76.88 121 ARG A N 1
ATOM 927 C CA . ARG A 1 121 ? 17.633 -11.699 1.399 1.00 76.88 121 ARG A CA 1
ATOM 928 C C . ARG A 1 121 ? 16.167 -11.897 1.785 1.00 76.88 121 ARG A C 1
ATOM 930 O O . ARG A 1 121 ? 15.807 -11.521 2.888 1.00 76.88 121 ARG A O 1
ATOM 937 N N . ALA A 1 122 ? 15.328 -12.477 0.930 1.00 83.94 122 ALA A N 1
ATOM 938 C CA . ALA A 1 122 ? 13.935 -12.766 1.265 1.00 83.94 122 ALA A CA 1
ATOM 939 C C . ALA A 1 122 ? 13.822 -13.703 2.484 1.00 83.94 122 ALA A C 1
ATOM 941 O O . ALA A 1 122 ? 13.006 -13.444 3.368 1.00 83.94 122 ALA A O 1
ATOM 942 N N . LEU A 1 123 ? 14.703 -14.706 2.586 1.00 77.94 123 LEU A N 1
ATOM 943 C CA . LEU A 1 123 ? 14.825 -15.568 3.768 1.00 77.94 123 LEU A CA 1
ATOM 944 C C . LEU A 1 123 ? 15.339 -14.807 5.014 1.00 77.94 123 LEU A C 1
ATOM 946 O O . LEU A 1 123 ? 14.752 -14.928 6.081 1.00 77.94 123 LEU A O 1
ATOM 950 N N . ASP A 1 124 ? 16.371 -13.956 4.894 1.00 73.25 124 ASP A N 1
ATOM 951 C CA . ASP A 1 124 ? 16.876 -13.069 5.979 1.00 73.25 124 ASP A CA 1
ATOM 952 C C . ASP A 1 124 ? 15.835 -12.038 6.488 1.00 73.25 124 ASP A C 1
ATOM 954 O O . ASP A 1 124 ? 16.044 -11.368 7.507 1.00 73.25 124 ASP A O 1
ATOM 958 N N . ARG A 1 125 ? 14.724 -11.865 5.766 1.00 81.19 125 ARG A N 1
ATOM 959 C CA . ARG A 1 125 ? 13.691 -10.846 6.019 1.00 81.19 125 ARG A CA 1
ATOM 960 C C . ARG A 1 125 ? 12.326 -11.438 6.352 1.00 81.19 125 ARG A C 1
ATOM 962 O O . ARG A 1 125 ? 11.366 -10.678 6.436 1.00 81.19 125 ARG A O 1
ATOM 969 N N . ASP A 1 126 ? 12.254 -12.755 6.541 1.00 82.38 126 ASP A N 1
ATOM 970 C CA . ASP A 1 126 ? 11.022 -13.497 6.824 1.00 82.38 126 ASP A CA 1
ATOM 971 C C . ASP A 1 126 ? 9.936 -13.331 5.728 1.00 82.38 126 ASP A C 1
ATOM 973 O O . ASP A 1 126 ? 8.748 -13.496 5.997 1.00 82.38 126 ASP A O 1
ATOM 977 N N . LEU A 1 127 ? 10.327 -13.001 4.483 1.00 87.31 127 LEU A N 1
ATOM 978 C CA . LEU A 1 127 ? 9.409 -12.932 3.331 1.00 87.31 127 LEU A CA 1
ATOM 979 C C . LEU A 1 127 ? 9.064 -14.325 2.793 1.00 87.31 127 LEU A C 1
ATOM 981 O O . LEU A 1 127 ? 7.951 -14.551 2.331 1.00 87.31 127 LEU A O 1
ATOM 985 N N . ILE A 1 128 ? 10.032 -15.240 2.833 1.00 85.19 128 ILE A N 1
ATOM 986 C CA . ILE A 1 128 ? 9.870 -16.665 2.533 1.00 85.19 128 ILE A CA 1
ATOM 987 C C . ILE A 1 128 ? 10.489 -17.470 3.672 1.00 85.19 128 ILE A C 1
ATOM 989 O O . ILE A 1 128 ? 11.477 -17.045 4.271 1.00 85.19 128 ILE A O 1
ATOM 993 N N . ASP A 1 129 ? 9.923 -18.636 3.963 1.00 82.50 129 ASP A N 1
ATOM 994 C CA . ASP A 1 129 ? 10.489 -19.559 4.943 1.00 82.50 129 ASP A CA 1
ATOM 995 C C . ASP A 1 129 ? 11.589 -20.458 4.337 1.00 82.50 129 ASP A C 1
ATOM 997 O O . ASP A 1 129 ? 11.880 -20.440 3.135 1.00 82.50 129 ASP A O 1
ATOM 1001 N N . ALA A 1 130 ? 12.228 -21.254 5.196 1.00 69.44 130 ALA A N 1
ATOM 1002 C CA . ALA A 1 130 ? 13.306 -22.159 4.806 1.00 69.44 130 ALA A CA 1
ATOM 1003 C C . ALA A 1 130 ? 12.841 -23.360 3.955 1.00 69.44 130 ALA A C 1
ATOM 1005 O O . ALA A 1 130 ? 13.670 -23.968 3.277 1.00 69.44 130 ALA A O 1
ATOM 1006 N N . GLU A 1 131 ? 11.550 -23.708 3.971 1.00 78.56 131 GLU A N 1
ATOM 1007 C CA . GLU A 1 131 ? 10.975 -24.777 3.148 1.00 78.56 131 GLU A CA 1
ATOM 1008 C C . GLU A 1 131 ? 10.770 -24.279 1.712 1.00 78.56 131 GLU A C 1
ATOM 1010 O O . GLU A 1 131 ? 11.224 -24.924 0.771 1.00 78.56 131 GLU A O 1
ATOM 1015 N N . ILE A 1 132 ? 10.201 -23.080 1.549 1.00 82.25 132 ILE A N 1
ATOM 1016 C CA . ILE A 1 132 ? 10.078 -22.377 0.263 1.00 82.25 132 ILE A CA 1
ATOM 1017 C C . ILE A 1 132 ? 11.462 -22.111 -0.337 1.00 82.25 132 ILE A C 1
ATOM 1019 O O . ILE A 1 132 ? 11.687 -22.406 -1.510 1.00 82.25 132 ILE A O 1
ATOM 1023 N N . TYR A 1 133 ? 12.416 -21.614 0.460 1.00 72.81 133 TYR A N 1
ATOM 1024 C CA . TYR A 1 133 ? 13.800 -21.428 0.014 1.00 72.81 133 TYR A CA 1
ATOM 1025 C C . TYR A 1 133 ? 14.438 -22.750 -0.448 1.00 72.81 133 TYR A C 1
ATOM 1027 O O . TYR A 1 133 ? 15.075 -22.790 -1.501 1.00 72.81 133 TYR A O 1
ATOM 1035 N N . GLY A 1 134 ? 14.244 -23.838 0.307 1.00 66.31 134 GLY A N 1
ATOM 1036 C CA . GLY A 1 134 ? 14.719 -25.172 -0.067 1.00 66.31 134 GLY A CA 1
ATOM 1037 C C . GLY A 1 134 ? 14.103 -25.665 -1.377 1.00 66.31 134 GLY A C 1
ATOM 1038 O O . GLY A 1 134 ? 14.827 -26.095 -2.269 1.00 66.31 134 GLY A O 1
ATOM 1039 N N . GLU A 1 135 ? 12.788 -25.520 -1.541 1.00 82.19 135 GLU A N 1
ATOM 1040 C CA . GLU A 1 135 ? 12.070 -25.952 -2.743 1.00 82.19 135 GLU A CA 1
ATOM 1041 C C . GLU A 1 135 ? 12.460 -25.136 -3.990 1.00 82.19 135 GLU A C 1
ATOM 1043 O O . GLU A 1 135 ? 12.518 -25.687 -5.088 1.00 82.19 135 GLU A O 1
ATOM 1048 N N . ILE A 1 136 ? 12.799 -23.850 -3.833 1.00 79.50 136 ILE A N 1
ATOM 1049 C CA . ILE A 1 136 ? 13.388 -23.029 -4.903 1.00 79.50 136 ILE A CA 1
ATOM 1050 C C . ILE A 1 136 ? 14.778 -23.557 -5.280 1.00 79.50 136 ILE A C 1
ATOM 1052 O O . ILE A 1 136 ? 15.050 -23.749 -6.466 1.00 79.50 136 ILE A O 1
ATOM 1056 N N . VAL A 1 137 ? 15.651 -23.824 -4.302 1.00 71.62 137 VAL A N 1
ATOM 1057 C CA . VAL A 1 137 ? 17.009 -24.350 -4.545 1.00 71.62 137 VAL A CA 1
ATOM 1058 C C . VAL A 1 137 ? 16.965 -25.720 -5.229 1.00 71.62 137 VAL A C 1
ATOM 1060 O O . VAL A 1 137 ? 17.639 -25.904 -6.239 1.00 71.62 137 VAL A O 1
ATOM 1063 N N . ASP A 1 138 ? 16.139 -26.647 -4.740 1.00 75.25 138 ASP A N 1
ATOM 1064 C CA . ASP A 1 138 ? 16.000 -28.002 -5.293 1.00 75.25 138 ASP A CA 1
ATOM 1065 C C . ASP A 1 138 ? 15.410 -28.010 -6.715 1.00 75.25 138 ASP A C 1
ATOM 1067 O O . ASP A 1 138 ? 15.700 -28.912 -7.506 1.00 75.25 138 ASP A O 1
ATOM 1071 N N . ARG A 1 139 ? 14.584 -27.011 -7.060 1.00 80.50 139 ARG A N 1
ATOM 1072 C CA . ARG A 1 139 ? 14.004 -26.861 -8.404 1.00 80.50 139 ARG A CA 1
ATOM 1073 C C . ARG A 1 139 ? 14.867 -26.054 -9.372 1.00 80.50 139 ARG A C 1
ATOM 1075 O O . ARG A 1 139 ? 14.666 -26.215 -10.572 1.00 80.50 139 ARG A O 1
ATOM 1082 N N . THR A 1 140 ? 15.789 -25.212 -8.896 1.00 66.06 140 THR A N 1
ATOM 1083 C CA . THR A 1 140 ? 16.635 -24.347 -9.743 1.00 66.06 140 THR A CA 1
ATOM 1084 C C . THR A 1 140 ? 17.602 -25.202 -10.578 1.00 66.06 140 THR A C 1
ATOM 1086 O O . THR A 1 140 ? 18.564 -25.747 -10.029 1.00 66.06 140 THR A O 1
ATOM 1089 N N . PRO A 1 141 ? 17.410 -25.346 -11.906 1.00 55.78 141 PRO A N 1
ATOM 1090 C CA . PRO A 1 141 ? 18.263 -26.205 -12.718 1.00 55.78 141 PRO A CA 1
ATOM 1091 C C . PRO A 1 141 ? 19.585 -25.511 -13.063 1.00 55.78 141 PRO A C 1
ATOM 1093 O O . PRO A 1 141 ? 19.723 -24.293 -12.959 1.00 55.78 141 PRO A O 1
ATOM 1096 N N . GLY A 1 142 ? 20.537 -26.277 -13.602 1.00 51.38 142 GLY A N 1
ATOM 1097 C CA . GLY A 1 142 ? 21.784 -25.769 -14.193 1.00 51.38 142 GLY A CA 1
ATOM 1098 C C . GLY A 1 142 ? 21.614 -24.987 -15.510 1.00 51.38 142 GLY A C 1
ATOM 1099 O O . GLY A 1 142 ? 22.356 -25.239 -16.456 1.00 51.38 142 GLY A O 1
ATOM 1100 N N . GLY A 1 143 ? 20.663 -24.048 -15.557 1.00 38.91 143 GLY A N 1
ATOM 1101 C CA . GLY A 1 143 ? 20.495 -23.011 -16.579 1.00 38.91 143 GLY A CA 1
ATOM 1102 C C . GLY A 1 143 ? 19.710 -23.371 -17.852 1.00 38.91 143 GLY A C 1
ATOM 1103 O O . GLY A 1 143 ? 19.869 -24.461 -18.401 1.00 38.91 143 GLY A O 1
ATOM 1104 N N . HIS A 1 144 ? 19.023 -22.333 -18.364 1.00 27.66 144 HIS A N 1
ATOM 1105 C CA . HIS A 1 144 ? 18.518 -22.065 -19.731 1.00 27.66 144 HIS A CA 1
ATOM 1106 C C . HIS A 1 144 ? 16.995 -22.190 -20.001 1.00 27.66 144 HIS A C 1
ATOM 1108 O O . HIS A 1 144 ? 16.457 -23.294 -19.986 1.00 27.66 144 HIS A O 1
ATOM 1114 N N . ALA A 1 145 ? 16.411 -21.063 -20.466 1.00 23.67 145 ALA A N 1
ATOM 1115 C CA . ALA A 1 145 ? 15.488 -20.914 -21.615 1.00 23.67 145 ALA A CA 1
ATOM 1116 C C . ALA A 1 145 ? 13.982 -20.573 -21.380 1.00 23.67 145 ALA A C 1
ATOM 1118 O O . ALA A 1 145 ? 13.190 -21.482 -21.168 1.00 23.67 145 ALA A O 1
ATOM 1119 N N . VAL A 1 146 ? 13.631 -19.274 -21.561 1.00 27.62 146 VAL A N 1
ATOM 1120 C CA . VAL A 1 146 ? 12.553 -18.622 -22.405 1.00 27.62 146 VAL A CA 1
ATOM 1121 C C . VAL A 1 146 ? 11.134 -19.280 -22.542 1.00 27.62 146 VAL A C 1
ATOM 1123 O O . VAL A 1 146 ? 11.015 -20.496 -22.521 1.00 27.62 146 VAL A O 1
ATOM 1126 N N . THR A 1 147 ? 9.976 -18.597 -22.725 1.00 26.22 147 THR A N 1
ATOM 1127 C CA . THR A 1 147 ? 9.625 -17.283 -23.352 1.00 26.22 147 THR A CA 1
ATOM 1128 C C . THR A 1 147 ? 8.245 -16.710 -22.889 1.00 26.22 147 THR A C 1
ATOM 1130 O O . THR A 1 147 ? 7.486 -17.408 -22.229 1.00 26.22 147 THR A O 1
ATOM 1133 N N . GLU A 1 148 ? 7.943 -15.458 -23.301 1.00 25.94 148 GLU A N 1
ATOM 1134 C CA . GLU A 1 148 ? 6.666 -14.688 -23.488 1.00 25.94 148 GLU A CA 1
ATOM 1135 C C . GLU A 1 148 ? 5.294 -15.429 -23.478 1.00 25.94 148 GLU A C 1
ATOM 1137 O O . GLU A 1 148 ? 5.216 -16.623 -23.737 1.00 25.94 148 GLU A O 1
ATOM 1142 N N . THR A 1 149 ? 4.112 -14.811 -23.282 1.00 26.80 149 THR A N 1
ATOM 1143 C CA . THR A 1 149 ? 3.604 -13.405 -23.448 1.00 26.80 149 THR A CA 1
ATOM 1144 C C . THR A 1 149 ? 2.888 -12.916 -22.153 1.00 26.80 149 THR A C 1
ATOM 1146 O O . THR A 1 149 ? 3.060 -13.571 -21.132 1.00 26.80 149 THR A O 1
ATOM 1149 N N . ASN A 1 150 ? 2.097 -11.832 -22.010 1.00 31.44 150 ASN A N 1
ATOM 1150 C CA . ASN A 1 150 ? 1.477 -10.779 -22.863 1.00 31.44 150 ASN A CA 1
ATOM 1151 C C . ASN A 1 150 ? 1.328 -9.484 -21.989 1.00 31.44 150 ASN A C 1
ATOM 1153 O O . ASN A 1 150 ? 1.997 -9.427 -20.963 1.00 31.44 150 ASN A O 1
ATOM 1157 N N . GLY A 1 151 ? 0.523 -8.426 -22.214 1.00 25.97 151 GLY A N 1
ATOM 1158 C CA . GLY A 1 151 ? -0.483 -8.008 -23.219 1.00 25.97 151 GLY A CA 1
ATOM 1159 C C . GLY A 1 151 ? -1.173 -6.689 -22.761 1.00 25.97 151 GLY A C 1
ATOM 1160 O O . GLY A 1 151 ? -0.986 -6.313 -21.609 1.00 25.97 151 GLY A O 1
ATOM 1161 N N . ALA A 1 152 ? -1.940 -5.972 -23.609 1.00 26.84 152 ALA A N 1
ATOM 1162 C CA . ALA A 1 152 ? -2.462 -4.614 -23.295 1.00 26.84 152 ALA A CA 1
ATOM 1163 C C . ALA A 1 152 ? -4.008 -4.474 -23.223 1.00 26.84 152 ALA A C 1
ATOM 1165 O O . ALA A 1 152 ? -4.731 -5.195 -23.914 1.00 26.84 152 ALA A O 1
ATOM 1166 N N . VAL A 1 153 ? -4.483 -3.512 -22.413 1.00 31.94 153 VAL A N 1
ATOM 1167 C CA . VAL A 1 153 ? -5.900 -3.182 -22.107 1.00 31.94 153 VAL A CA 1
ATOM 1168 C C . VAL A 1 153 ? -6.290 -1.802 -22.706 1.00 31.94 153 VAL A C 1
ATOM 1170 O O . VAL A 1 153 ? -5.489 -1.195 -23.420 1.00 31.94 153 VAL A O 1
ATOM 1173 N N . GLY A 1 154 ? -7.554 -1.375 -22.570 1.00 31.08 154 GLY A N 1
ATOM 1174 C CA . GLY A 1 154 ? -8.142 -0.201 -23.234 1.00 31.08 154 GLY A CA 1
ATOM 1175 C C . GLY A 1 154 ? -8.160 1.097 -22.400 1.00 31.08 154 GLY A C 1
ATOM 1176 O O . GLY A 1 154 ? -8.198 1.057 -21.175 1.00 31.08 154 GLY A O 1
ATOM 1177 N N . PRO A 1 155 ? -8.206 2.276 -23.055 1.00 36.34 155 PRO A N 1
ATOM 1178 C CA . PRO A 1 155 ? -7.771 3.545 -22.462 1.00 36.34 155 PRO A CA 1
ATOM 1179 C C . PRO A 1 155 ? -8.684 4.181 -21.396 1.00 36.34 155 PRO A C 1
ATOM 1181 O O . PRO A 1 155 ? -8.264 5.170 -20.787 1.00 36.34 155 PRO A O 1
ATOM 1184 N N . ASP A 1 156 ? -9.887 3.657 -21.161 1.00 44.38 156 ASP A N 1
ATOM 1185 C CA . ASP A 1 156 ? -10.767 4.128 -20.080 1.00 44.38 156 ASP A CA 1
ATOM 1186 C C . ASP A 1 156 ? -10.591 3.295 -18.792 1.00 44.38 156 ASP A C 1
ATOM 1188 O O . ASP A 1 156 ? -10.737 3.832 -17.693 1.00 44.38 156 ASP A O 1
ATOM 1192 N N . ASP A 1 157 ? -10.200 2.017 -18.903 1.00 51.06 157 ASP A N 1
ATOM 1193 C CA . ASP A 1 157 ? -10.017 1.116 -17.754 1.00 51.06 157 ASP A CA 1
ATOM 1194 C C . ASP A 1 157 ? -8.778 1.506 -16.924 1.00 51.06 157 ASP A C 1
ATOM 1196 O O . ASP A 1 157 ? -8.851 1.587 -15.695 1.00 51.06 157 ASP A O 1
ATOM 1200 N N . ASP A 1 158 ? -7.652 1.815 -17.583 1.00 55.75 158 ASP A N 1
ATOM 1201 C CA . ASP A 1 158 ? -6.369 2.145 -16.936 1.00 55.75 158 ASP A CA 1
ATOM 1202 C C . ASP A 1 158 ? -6.488 3.302 -15.912 1.00 55.75 158 ASP A C 1
ATOM 1204 O O . ASP A 1 158 ? -5.844 3.298 -14.863 1.00 55.75 158 ASP A O 1
ATOM 1208 N N . LEU A 1 159 ? -7.336 4.308 -16.183 1.00 59.62 159 LEU A N 1
ATOM 1209 C CA . LEU A 1 159 ? -7.547 5.441 -15.268 1.00 59.62 159 LEU A CA 1
ATOM 1210 C C . LEU A 1 159 ? -8.281 5.016 -13.989 1.00 59.62 1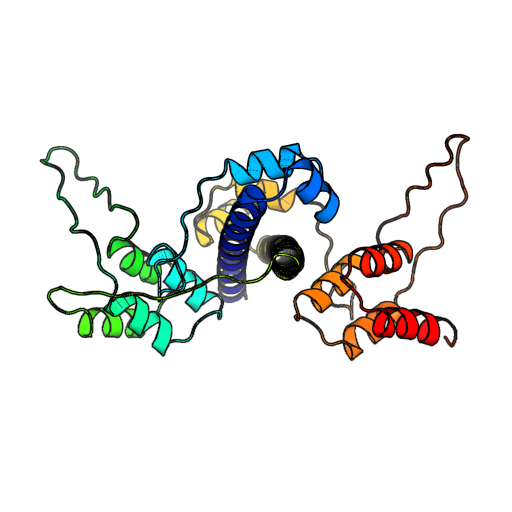59 LEU A C 1
ATOM 1212 O O . LEU A 1 159 ? -7.950 5.495 -12.902 1.00 59.62 159 LEU A O 1
ATOM 1216 N N . VAL A 1 160 ? -9.239 4.092 -14.099 1.00 61.66 160 VAL A N 1
ATOM 1217 C CA . VAL A 1 160 ? -9.916 3.493 -12.939 1.00 61.66 160 VAL A CA 1
ATOM 1218 C C . VAL A 1 160 ? -8.918 2.655 -12.135 1.00 61.66 160 VAL A C 1
ATOM 1220 O O . VAL A 1 160 ? -8.872 2.767 -10.908 1.00 61.66 160 VAL A O 1
ATOM 1223 N N . VAL A 1 161 ? -8.058 1.887 -12.815 1.00 63.81 161 VAL A N 1
ATOM 1224 C CA . VAL A 1 161 ? -6.966 1.128 -12.182 1.00 63.81 161 VAL A CA 1
ATOM 1225 C C . VAL A 1 161 ? -6.018 2.059 -11.419 1.00 63.81 161 VAL A C 1
ATOM 1227 O O . VAL A 1 161 ? -5.747 1.800 -10.244 1.00 63.81 161 VAL A O 1
ATOM 1230 N N . LEU A 1 162 ? -5.578 3.180 -12.006 1.00 71.62 162 LEU A N 1
ATOM 1231 C CA . LEU A 1 162 ? -4.676 4.116 -11.327 1.00 71.62 162 LEU A CA 1
ATOM 1232 C C . LEU A 1 162 ? -5.312 4.760 -10.086 1.00 71.62 162 LEU A C 1
ATOM 1234 O O . LEU A 1 162 ? -4.636 4.876 -9.061 1.00 71.62 162 LEU A O 1
ATOM 1238 N N . ARG A 1 163 ? -6.602 5.134 -10.129 1.00 69.50 163 ARG A N 1
ATOM 1239 C CA . ARG A 1 163 ? -7.316 5.618 -8.930 1.00 69.50 163 ARG A CA 1
ATOM 1240 C C . ARG A 1 163 ? -7.329 4.543 -7.838 1.00 69.50 163 ARG A C 1
ATOM 1242 O O . ARG A 1 163 ? -6.935 4.820 -6.707 1.00 69.50 163 ARG A O 1
ATOM 1249 N N . VAL A 1 164 ? -7.693 3.300 -8.166 1.00 70.69 164 VAL A N 1
ATOM 1250 C CA . VAL A 1 164 ? -7.696 2.179 -7.204 1.00 70.69 164 VAL A CA 1
ATOM 1251 C C . VAL A 1 164 ? -6.298 1.927 -6.621 1.00 70.69 164 VAL A C 1
ATOM 1253 O O . VAL A 1 164 ? -6.173 1.736 -5.411 1.00 70.69 164 VAL A O 1
ATOM 1256 N N . LEU A 1 165 ? -5.237 1.980 -7.434 1.00 69.44 165 LEU A N 1
ATOM 1257 C CA . LEU A 1 165 ? -3.849 1.859 -6.969 1.00 69.44 165 LEU A CA 1
ATOM 1258 C C . LEU A 1 165 ? -3.442 3.020 -6.049 1.00 69.44 165 LEU A C 1
ATOM 1260 O O . LEU A 1 165 ? -2.835 2.782 -5.005 1.00 69.44 165 LEU A O 1
ATOM 1264 N N . LYS A 1 166 ? -3.839 4.260 -6.365 1.00 78.00 166 LYS A N 1
ATOM 1265 C CA . LYS A 1 166 ? -3.623 5.425 -5.493 1.00 78.00 166 LYS A CA 1
ATOM 1266 C C . LYS A 1 166 ? -4.306 5.239 -4.130 1.00 78.00 166 LYS A C 1
ATOM 1268 O O . LYS A 1 166 ? -3.679 5.472 -3.102 1.00 78.00 166 LYS A O 1
ATOM 1273 N N . HIS A 1 167 ? -5.552 4.766 -4.101 1.00 77.62 167 HIS A N 1
ATOM 1274 C CA . HIS A 1 167 ? -6.276 4.535 -2.846 1.00 77.62 167 HIS A CA 1
ATOM 1275 C C . HIS A 1 167 ? -5.730 3.342 -2.047 1.00 77.62 167 HIS A C 1
ATOM 1277 O O . HIS A 1 167 ? -5.716 3.395 -0.817 1.00 77.62 167 HIS A O 1
ATOM 1283 N N . ARG A 1 168 ? -5.205 2.297 -2.707 1.00 75.56 168 ARG A N 1
ATOM 1284 C CA . ARG A 1 168 ? -4.437 1.234 -2.030 1.00 75.56 168 ARG A CA 1
ATOM 1285 C C . ARG A 1 168 ? -3.185 1.800 -1.369 1.00 75.56 168 ARG A C 1
ATOM 1287 O O . ARG A 1 168 ? -2.994 1.580 -0.178 1.00 75.56 168 ARG A O 1
ATOM 1294 N N . LEU A 1 169 ? -2.406 2.597 -2.101 1.00 80.56 169 LEU A N 1
ATOM 1295 C CA . LEU A 1 169 ? -1.205 3.269 -1.605 1.00 80.56 169 LEU A CA 1
ATOM 1296 C C . LEU A 1 169 ? -1.500 4.186 -0.398 1.00 80.56 169 LEU A C 1
ATOM 1298 O O . LEU A 1 169 ? -0.808 4.107 0.621 1.00 80.56 169 LEU A O 1
ATOM 1302 N N . ASP A 1 170 ? -2.544 5.017 -0.485 1.00 83.62 170 ASP A N 1
ATOM 1303 C CA . ASP A 1 170 ? -2.977 5.903 0.604 1.00 83.62 170 ASP A CA 1
ATOM 1304 C C . ASP A 1 170 ? -3.393 5.100 1.858 1.00 83.62 170 ASP A C 1
ATOM 1306 O O . ASP A 1 170 ? -2.981 5.425 2.976 1.00 83.62 170 ASP A O 1
ATOM 1310 N N . LEU A 1 171 ? -4.164 4.016 1.692 1.00 84.62 171 LEU A N 1
ATOM 1311 C CA . LEU A 1 171 ? -4.601 3.149 2.795 1.00 84.62 171 LEU A CA 1
ATOM 1312 C C . LEU A 1 171 ? -3.456 2.324 3.399 1.00 84.62 171 LEU A C 1
ATOM 1314 O O . LEU A 1 171 ? -3.368 2.213 4.622 1.00 84.62 171 LEU A O 1
ATOM 1318 N N . ALA A 1 172 ? -2.554 1.781 2.578 1.00 84.06 172 ALA A N 1
ATOM 1319 C CA . ALA A 1 172 ? -1.382 1.039 3.038 1.00 84.06 172 ALA A CA 1
ATOM 1320 C C . ALA A 1 172 ? -0.465 1.924 3.896 1.00 84.06 172 ALA A C 1
ATOM 1322 O O . ALA A 1 172 ? 0.021 1.481 4.939 1.00 84.06 172 ALA A O 1
ATOM 1323 N N . ARG A 1 173 ? -0.302 3.201 3.519 1.00 92.00 173 ARG A N 1
ATOM 1324 C CA . ARG A 1 173 ? 0.393 4.214 4.328 1.00 92.00 173 ARG A CA 1
ATOM 1325 C C . ARG A 1 173 ? -0.317 4.457 5.660 1.00 92.00 173 ARG A C 1
ATOM 1327 O O . ARG A 1 173 ? 0.325 4.397 6.706 1.00 92.00 173 ARG A O 1
ATOM 1334 N N . ILE A 1 174 ? -1.630 4.699 5.632 1.00 92.69 174 ILE A N 1
ATOM 1335 C CA . ILE A 1 174 ? -2.452 4.929 6.831 1.00 92.69 174 ILE A CA 1
ATOM 1336 C C . ILE A 1 174 ? -2.339 3.758 7.821 1.00 92.69 174 ILE A C 1
ATOM 1338 O O . ILE A 1 174 ? -2.095 3.974 9.012 1.00 92.69 174 ILE A O 1
ATOM 1342 N N . ASP A 1 175 ? -2.465 2.521 7.342 1.00 92.56 175 ASP A N 1
ATOM 1343 C CA . ASP A 1 175 ? -2.410 1.333 8.196 1.00 92.56 175 ASP A CA 1
ATOM 1344 C C . ASP A 1 175 ? -0.988 1.036 8.689 1.00 92.56 175 ASP A C 1
ATOM 1346 O O . ASP A 1 175 ? -0.815 0.679 9.857 1.00 92.56 175 ASP A O 1
ATOM 1350 N N . TYR A 1 176 ? 0.044 1.285 7.875 1.00 92.62 176 TYR A N 1
ATOM 1351 C CA . TYR A 1 176 ? 1.439 1.219 8.318 1.00 92.62 176 TYR A CA 1
ATOM 1352 C C . TYR A 1 176 ? 1.728 2.229 9.443 1.00 92.62 176 TYR A C 1
ATOM 1354 O O . TYR A 1 176 ? 2.201 1.834 10.509 1.00 92.62 176 TYR A O 1
ATOM 1362 N N . VAL A 1 177 ? 1.359 3.508 9.282 1.00 94.19 177 VAL A N 1
ATOM 1363 C CA . VAL A 1 177 ? 1.524 4.544 10.325 1.00 94.19 177 VAL A CA 1
ATOM 1364 C C . VAL A 1 177 ? 0.797 4.158 11.622 1.00 94.19 177 VAL A C 1
ATOM 1366 O O . VAL A 1 177 ? 1.332 4.344 12.720 1.00 94.19 177 VAL A O 1
ATOM 1369 N N . ARG A 1 178 ? -0.400 3.567 11.524 1.00 94.88 178 ARG A N 1
ATOM 1370 C CA . ARG A 1 178 ? -1.142 3.044 12.684 1.00 94.88 178 ARG A CA 1
ATOM 1371 C C . ARG A 1 178 ? -0.429 1.873 13.358 1.00 94.88 178 ARG A C 1
ATOM 1373 O O . ARG A 1 178 ? -0.353 1.862 14.585 1.00 94.88 178 ARG A O 1
ATOM 1380 N N . ALA A 1 179 ? 0.141 0.937 12.599 1.00 93.25 179 ALA A N 1
ATOM 1381 C CA . ALA A 1 179 ? 0.922 -0.174 13.147 1.00 93.25 179 ALA A CA 1
ATOM 1382 C C . ALA A 1 179 ? 2.197 0.311 13.864 1.00 93.25 179 ALA A C 1
ATOM 1384 O O . ALA A 1 179 ? 2.472 -0.115 14.987 1.00 93.25 179 ALA A O 1
ATOM 1385 N N . LEU A 1 180 ? 2.925 1.281 13.295 1.00 93.31 180 LEU A N 1
ATOM 1386 C CA . LEU A 1 180 ? 4.072 1.912 13.963 1.00 93.31 180 LEU A CA 1
ATOM 1387 C C . LEU A 1 180 ? 3.663 2.584 15.286 1.00 93.31 180 LEU A C 1
ATOM 1389 O O . LEU A 1 180 ? 4.366 2.478 16.294 1.00 93.31 180 LEU A O 1
ATOM 1393 N N . ARG A 1 181 ? 2.504 3.254 15.311 1.00 92.62 181 ARG A N 1
ATOM 1394 C CA . ARG A 1 181 ? 1.957 3.865 16.532 1.00 92.62 181 ARG A CA 1
ATOM 1395 C C . ARG A 1 181 ? 1.515 2.818 17.553 1.00 92.62 181 ARG A C 1
ATOM 1397 O O . ARG A 1 181 ? 1.780 3.011 18.737 1.00 92.62 181 ARG A O 1
ATOM 1404 N N . ALA A 1 182 ? 0.941 1.692 17.132 1.00 91.00 182 ALA A N 1
ATOM 1405 C CA . ALA A 1 182 ? 0.651 0.566 18.022 1.00 91.00 182 ALA A CA 1
ATOM 1406 C C . ALA A 1 182 ? 1.934 0.047 18.703 1.00 91.00 182 ALA A C 1
ATOM 1408 O O . ALA A 1 182 ? 1.957 -0.099 19.927 1.00 91.00 182 ALA A O 1
ATOM 1409 N N . LEU A 1 183 ? 3.025 -0.111 17.943 1.00 92.06 183 LEU A N 1
ATOM 1410 C CA . LEU A 1 183 ? 4.340 -0.507 18.464 1.00 92.06 183 LEU A CA 1
ATOM 1411 C C . LEU A 1 183 ? 4.947 0.504 19.449 1.00 92.06 183 LEU A C 1
ATOM 1413 O O . LEU A 1 183 ? 5.576 0.093 20.426 1.00 92.06 183 LEU A O 1
ATOM 1417 N N . SER A 1 184 ? 4.719 1.809 19.260 1.00 90.31 184 SER A N 1
ATOM 1418 C CA . SER A 1 184 ? 5.246 2.854 20.159 1.00 90.31 184 SER A CA 1
ATOM 1419 C C . SER A 1 184 ? 4.744 2.779 21.610 1.00 90.31 184 SER A C 1
ATOM 1421 O O . SER A 1 184 ? 5.351 3.370 22.500 1.00 90.31 184 SER A O 1
ATOM 1423 N N . ASN A 1 185 ? 3.691 1.996 21.884 1.00 88.88 185 ASN A N 1
ATOM 1424 C CA . ASN A 1 185 ? 3.226 1.723 23.249 1.00 88.88 185 ASN A CA 1
ATOM 1425 C C . ASN A 1 185 ? 4.173 0.794 24.041 1.00 88.88 185 ASN A C 1
ATOM 1427 O O . ASN A 1 185 ? 4.026 0.675 25.257 1.00 88.88 185 ASN A O 1
ATOM 1431 N N . GLY A 1 186 ? 5.123 0.122 23.373 1.00 88.50 186 GLY A N 1
ATOM 1432 C CA . GLY A 1 186 ? 6.085 -0.793 24.002 1.00 88.50 186 GLY A CA 1
ATOM 1433 C C . GLY A 1 186 ? 7.527 -0.709 23.483 1.00 88.50 186 GLY A C 1
ATOM 1434 O O . GLY A 1 186 ? 8.428 -1.213 24.150 1.00 88.50 186 GLY A O 1
ATOM 1435 N N . LEU A 1 187 ? 7.767 -0.073 22.331 1.00 91.06 187 LEU A N 1
ATOM 1436 C CA . LEU A 1 187 ? 9.085 0.075 21.706 1.00 91.06 187 LEU A CA 1
ATOM 1437 C C . LEU A 1 187 ? 9.412 1.550 21.436 1.00 91.06 187 LEU A C 1
ATOM 1439 O O . LEU A 1 187 ? 8.553 2.327 21.030 1.00 91.06 187 LEU A O 1
ATOM 1443 N N . SER A 1 188 ? 10.679 1.936 21.594 1.00 91.00 188 SER A N 1
ATOM 1444 C CA . SER A 1 188 ? 11.158 3.250 21.139 1.00 91.00 188 SER A CA 1
ATOM 1445 C C . SER A 1 188 ? 11.296 3.309 19.612 1.00 91.00 188 SER A C 1
ATOM 1447 O O . SER A 1 188 ? 11.511 2.285 18.962 1.00 91.00 188 SER A O 1
ATOM 1449 N N . ALA A 1 189 ? 11.257 4.515 19.032 1.00 89.31 189 ALA A N 1
ATOM 1450 C CA . ALA A 1 189 ? 11.408 4.716 17.585 1.00 89.31 189 ALA A CA 1
ATOM 1451 C C . ALA A 1 189 ? 12.683 4.059 17.012 1.00 89.31 189 ALA A C 1
ATOM 1453 O O . ALA A 1 189 ? 12.633 3.448 15.950 1.00 89.31 189 ALA A O 1
ATOM 1454 N N . GLY A 1 190 ? 13.802 4.097 17.748 1.00 91.81 190 GLY A N 1
ATOM 1455 C CA . GLY A 1 190 ? 15.050 3.433 17.352 1.00 91.81 190 GLY A CA 1
ATOM 1456 C C . GLY A 1 190 ? 14.980 1.899 17.363 1.00 91.81 190 GLY A C 1
ATOM 1457 O O . GLY A 1 190 ? 15.612 1.259 16.527 1.00 91.81 190 GLY A O 1
ATOM 1458 N N . GLN A 1 191 ? 14.186 1.297 18.256 1.00 91.62 191 GLN A N 1
ATOM 1459 C CA . GLN A 1 191 ? 13.931 -0.151 18.243 1.00 91.62 191 GLN A CA 1
ATOM 1460 C C . GLN A 1 191 ? 13.020 -0.538 17.073 1.00 91.62 191 GLN A C 1
ATOM 1462 O O . GLN A 1 191 ? 13.314 -1.498 16.372 1.00 91.62 191 GLN A O 1
ATOM 1467 N N . ILE A 1 192 ? 11.963 0.240 16.815 1.00 91.88 192 ILE A N 1
ATOM 1468 C CA . ILE A 1 192 ? 11.055 0.026 15.676 1.00 91.88 192 ILE A CA 1
ATOM 1469 C C . ILE A 1 192 ? 11.821 0.148 14.346 1.00 91.88 192 ILE A C 1
ATOM 1471 O O . ILE A 1 192 ? 11.676 -0.699 13.467 1.00 91.88 192 ILE A O 1
ATOM 1475 N N . ALA A 1 193 ? 12.699 1.149 14.220 1.00 92.25 193 ALA A N 1
ATOM 1476 C CA . ALA A 1 193 ? 13.562 1.327 13.053 1.00 92.25 193 ALA A CA 1
ATOM 1477 C C . ALA A 1 193 ? 14.500 0.126 12.826 1.00 92.25 193 ALA A C 1
ATOM 1479 O O . ALA A 1 193 ? 14.643 -0.342 11.695 1.00 92.25 193 ALA A O 1
ATOM 1480 N N . ALA A 1 194 ? 15.094 -0.414 13.898 1.00 91.62 194 ALA A N 1
ATOM 1481 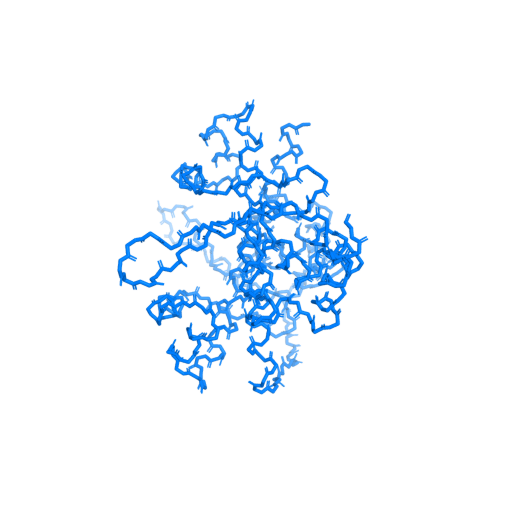C CA . ALA A 1 194 ? 15.942 -1.603 13.831 1.00 91.62 194 ALA A CA 1
ATOM 1482 C C . ALA A 1 194 ? 15.156 -2.865 13.420 1.00 91.62 194 ALA A C 1
ATOM 1484 O O . ALA A 1 194 ? 15.588 -3.577 12.514 1.00 91.62 194 ALA A O 1
ATOM 1485 N N . GLU A 1 195 ? 13.985 -3.107 14.019 1.00 89.69 195 GLU A N 1
ATOM 1486 C CA . GLU A 1 195 ? 13.119 -4.263 13.727 1.00 89.69 195 GLU A CA 1
ATOM 1487 C C . GLU A 1 195 ? 12.591 -4.289 12.287 1.00 89.69 195 GLU A C 1
ATOM 1489 O O . GLU A 1 195 ? 12.499 -5.347 11.662 1.00 89.69 195 GLU A O 1
ATOM 1494 N N . LEU A 1 196 ? 12.263 -3.119 11.735 1.00 89.06 196 LEU A N 1
ATOM 1495 C CA . LEU A 1 196 ? 11.788 -2.973 10.354 1.00 89.06 196 LEU A CA 1
ATOM 1496 C C . LEU A 1 196 ? 12.932 -2.760 9.347 1.00 89.06 196 LEU A C 1
ATOM 1498 O O . LEU A 1 196 ? 12.692 -2.665 8.135 1.00 89.06 196 LEU A O 1
ATOM 1502 N N . ARG A 1 197 ? 14.174 -2.703 9.851 1.00 89.62 197 ARG A N 1
ATOM 1503 C CA . ARG A 1 197 ? 15.426 -2.466 9.118 1.00 89.62 197 ARG A CA 1
ATOM 1504 C C . ARG A 1 197 ? 15.322 -1.224 8.205 1.00 89.62 197 ARG A C 1
ATOM 1506 O O . ARG A 1 197 ? 15.613 -1.300 7.012 1.00 89.62 197 ARG A O 1
ATOM 1513 N N . VAL A 1 198 ? 14.872 -0.099 8.778 1.00 88.81 198 VAL A N 1
ATOM 1514 C CA . VAL A 1 198 ? 14.691 1.226 8.136 1.00 88.81 198 VAL A CA 1
ATOM 1515 C C . VAL A 1 198 ? 15.480 2.331 8.866 1.00 88.81 198 VAL A C 1
ATOM 1517 O O . VAL A 1 198 ? 15.869 2.139 10.020 1.00 88.81 198 VAL A O 1
ATOM 1520 N N . PRO A 1 199 ? 15.718 3.505 8.246 1.00 91.31 199 PRO A N 1
ATOM 1521 C CA . PRO A 1 199 ? 16.256 4.672 8.947 1.00 91.31 199 PRO A CA 1
ATOM 1522 C C . PRO A 1 199 ? 15.330 5.148 10.087 1.00 91.31 199 PRO A C 1
ATOM 1524 O O . PRO A 1 199 ? 14.110 5.134 9.918 1.00 91.31 199 PRO A O 1
ATOM 1527 N N . PRO A 1 200 ? 15.865 5.649 11.220 1.00 87.56 200 PRO A N 1
ATOM 1528 C CA . PRO A 1 200 ? 15.046 6.228 12.290 1.00 87.56 200 PRO A CA 1
ATOM 1529 C C . PRO A 1 200 ? 14.171 7.404 11.838 1.00 87.56 200 PRO A C 1
ATOM 1531 O O . PRO A 1 200 ? 13.043 7.530 12.307 1.00 87.56 200 PRO A O 1
ATOM 1534 N N . THR A 1 201 ? 14.645 8.208 10.879 1.00 91.50 201 THR A N 1
ATOM 1535 C CA . THR A 1 201 ? 13.896 9.346 10.319 1.00 91.50 201 THR A CA 1
ATOM 1536 C C . THR A 1 201 ? 12.567 8.917 9.704 1.00 91.50 201 THR A C 1
ATOM 1538 O O . THR A 1 201 ? 11.574 9.598 9.904 1.00 91.50 201 THR A O 1
ATOM 1541 N N . THR A 1 202 ? 12.497 7.743 9.068 1.00 89.62 202 THR A N 1
ATOM 1542 C CA . THR A 1 202 ? 11.250 7.189 8.509 1.00 89.62 202 THR A CA 1
ATOM 1543 C C . THR A 1 202 ? 10.194 6.921 9.589 1.00 89.62 202 THR A C 1
ATOM 1545 O O . THR A 1 202 ? 8.997 7.009 9.325 1.00 89.62 202 THR A O 1
ATOM 1548 N N . ILE A 1 203 ? 10.617 6.617 10.822 1.00 93.06 203 ILE A N 1
ATOM 1549 C CA . ILE A 1 203 ? 9.709 6.448 11.966 1.00 93.06 203 ILE A CA 1
ATOM 1550 C C . ILE A 1 203 ? 9.290 7.812 12.533 1.00 93.06 203 ILE A C 1
ATOM 1552 O O . ILE A 1 203 ? 8.130 7.996 12.891 1.00 93.06 203 ILE A O 1
ATOM 1556 N N . GLU A 1 204 ? 10.205 8.783 12.583 1.00 89.62 204 GLU A N 1
ATOM 1557 C CA . GLU A 1 204 ? 9.925 10.159 13.023 1.00 89.62 204 GLU A CA 1
ATOM 1558 C C . GLU A 1 204 ? 8.956 10.882 12.069 1.00 89.62 204 GLU A C 1
ATOM 1560 O O . GLU A 1 204 ? 7.992 11.500 12.522 1.00 89.62 204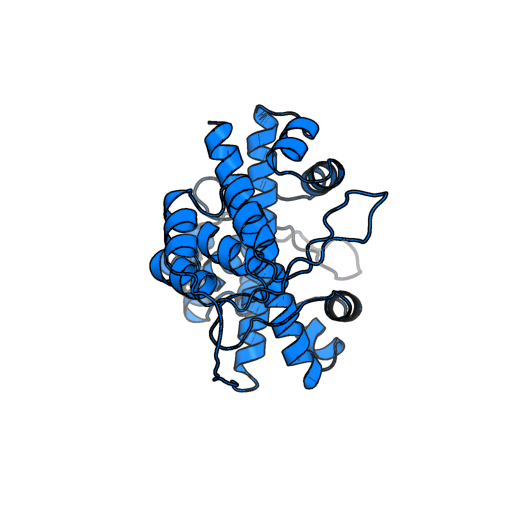 GLU A O 1
ATOM 1565 N N . GLU A 1 205 ? 9.157 10.734 10.758 1.00 90.06 205 GLU A N 1
ATOM 1566 C CA . GLU A 1 205 ? 8.277 11.218 9.688 1.00 90.06 205 GLU A CA 1
ATOM 1567 C C . GLU A 1 205 ? 6.877 10.604 9.819 1.00 90.06 205 GLU A C 1
ATOM 1569 O O . GLU A 1 205 ? 5.898 11.337 9.967 1.00 90.06 205 GLU A O 1
ATOM 1574 N N . ALA A 1 206 ? 6.778 9.271 9.887 1.00 89.62 206 ALA A N 1
ATOM 1575 C CA . ALA A 1 206 ? 5.511 8.566 10.087 1.00 89.62 206 ALA A CA 1
ATOM 1576 C C . ALA A 1 206 ? 4.796 8.972 11.392 1.00 89.62 206 ALA A C 1
ATOM 1578 O O . ALA A 1 206 ? 3.567 9.051 11.444 1.00 89.62 206 ALA A O 1
ATOM 1579 N N . PHE A 1 207 ? 5.543 9.268 12.461 1.00 90.56 207 PHE A N 1
ATOM 1580 C CA . PHE A 1 207 ? 4.977 9.763 13.717 1.00 90.56 207 PHE A CA 1
ATOM 1581 C C . PHE A 1 207 ? 4.528 11.227 13.662 1.00 90.56 207 PHE A C 1
ATOM 1583 O O . PHE A 1 207 ? 3.667 11.594 14.465 1.00 90.56 207 PHE A O 1
ATOM 1590 N N . ALA A 1 208 ? 5.018 12.033 12.719 1.00 90.94 208 ALA A N 1
ATOM 1591 C CA . ALA A 1 208 ? 4.537 13.391 12.476 1.00 90.94 208 ALA A CA 1
ATOM 1592 C C . ALA A 1 208 ? 3.244 13.442 11.632 1.00 90.94 208 ALA A C 1
ATOM 1594 O O . ALA A 1 208 ? 2.520 14.436 11.690 1.00 90.94 208 ALA A O 1
ATOM 1595 N N . GLU A 1 209 ? 2.911 12.387 10.876 1.00 88.38 209 GLU A N 1
ATOM 1596 C CA . GLU A 1 209 ? 1.726 12.376 10.004 1.00 88.38 209 GLU A CA 1
ATOM 1597 C C . GLU A 1 209 ? 0.395 12.429 10.789 1.00 88.38 209 GLU A C 1
ATOM 1599 O O . GLU A 1 209 ? 0.206 11.664 11.742 1.00 88.38 209 GLU A O 1
ATOM 1604 N N . PRO A 1 210 ? -0.598 13.248 10.390 1.00 88.06 210 PRO A N 1
ATOM 1605 C CA . PRO A 1 210 ? -1.863 13.417 11.121 1.00 88.06 210 PRO A CA 1
ATOM 1606 C C . PRO A 1 210 ? -2.869 12.252 10.949 1.00 88.06 210 PRO A C 1
ATOM 1608 O O . PRO A 1 210 ? -4.077 12.461 10.884 1.00 88.06 210 PRO A O 1
ATOM 1611 N N . VAL A 1 211 ? -2.392 11.003 10.895 1.00 90.31 211 VAL A N 1
ATOM 1612 C CA . VAL A 1 211 ? -3.226 9.794 10.773 1.00 90.31 211 VAL A CA 1
ATOM 1613 C C . VAL A 1 211 ? -3.963 9.485 12.085 1.00 90.31 211 VAL A C 1
ATOM 1615 O O . VAL A 1 211 ? -3.390 8.923 13.023 1.00 90.31 211 VAL A O 1
ATOM 1618 N N . ALA A 1 212 ? -5.250 9.826 12.142 1.00 89.94 212 ALA A N 1
ATOM 1619 C CA . ALA A 1 212 ? -6.147 9.435 13.228 1.00 89.94 212 ALA A CA 1
ATOM 1620 C C . ALA A 1 212 ? -6.397 7.911 13.258 1.00 89.94 212 ALA A C 1
ATOM 1622 O O . ALA A 1 212 ? -6.253 7.217 12.248 1.00 89.94 212 ALA A O 1
ATOM 1623 N N . ALA A 1 213 ? -6.785 7.377 14.419 1.00 89.44 213 ALA A N 1
ATOM 1624 C CA . ALA A 1 213 ? -7.231 5.987 14.557 1.00 89.44 213 ALA A CA 1
ATOM 1625 C C . ALA A 1 213 ? -8.680 5.814 14.044 1.00 89.44 213 ALA A C 1
ATOM 1627 O O . ALA A 1 213 ? -9.435 6.789 14.084 1.00 89.44 213 ALA A O 1
ATOM 1628 N N . PRO A 1 214 ? -9.094 4.609 13.597 1.00 92.31 214 PRO A N 1
ATOM 1629 C CA . PRO A 1 214 ? -10.476 4.355 13.197 1.00 92.31 214 PRO A CA 1
ATOM 1630 C C . PRO A 1 214 ? -11.473 4.666 14.317 1.00 92.31 214 PRO A C 1
ATOM 1632 O O . PRO A 1 214 ? -11.186 4.461 15.502 1.00 92.31 214 PRO A O 1
ATOM 1635 N N . ARG A 1 215 ? -12.664 5.146 13.950 1.00 91.38 215 ARG A N 1
ATOM 1636 C CA . ARG A 1 215 ? -13.741 5.387 14.914 1.00 91.38 215 ARG A CA 1
ATOM 1637 C C . ARG A 1 215 ? -14.241 4.040 15.458 1.00 91.38 215 ARG A C 1
ATOM 1639 O O . ARG A 1 215 ? -14.368 3.076 14.714 1.00 91.38 215 ARG A O 1
ATOM 1646 N N . SER A 1 216 ? -14.542 3.952 16.757 1.00 91.19 216 SER A N 1
ATOM 1647 C CA . SER A 1 216 ? -14.982 2.686 17.375 1.00 91.19 216 SER A CA 1
ATOM 1648 C C . SER A 1 216 ? -16.245 2.134 16.700 1.00 91.19 216 SER A C 1
ATOM 1650 O O . SER A 1 216 ? -17.277 2.806 16.693 1.00 91.19 216 SER A O 1
ATOM 1652 N N . GLY A 1 217 ? -16.156 0.925 16.136 1.00 92.38 217 GLY A N 1
ATOM 1653 C CA . GLY A 1 217 ? -17.226 0.307 15.342 1.00 92.38 217 GLY A CA 1
ATOM 1654 C C . GLY A 1 217 ? -17.287 0.749 13.872 1.00 92.38 217 GLY A C 1
ATOM 1655 O O . GLY A 1 217 ? -18.319 0.550 13.236 1.00 92.38 217 GLY A O 1
ATOM 1656 N N . PHE A 1 218 ? -16.225 1.363 13.347 1.00 95.19 218 PHE A N 1
ATOM 1657 C CA . PHE A 1 218 ? -16.073 1.765 11.947 1.00 95.19 218 PHE A CA 1
ATOM 1658 C C . PHE A 1 218 ? -14.687 1.344 11.432 1.00 95.19 218 PHE A C 1
ATOM 1660 O O . PHE A 1 218 ? -13.732 1.208 12.200 1.00 95.19 218 PHE A O 1
ATOM 1667 N N . SER A 1 219 ? -14.568 1.175 10.121 1.00 92.50 219 SER A N 1
ATOM 1668 C CA . SER A 1 219 ? -13.352 0.751 9.425 1.00 92.50 219 SER A CA 1
ATOM 1669 C C . SER A 1 219 ? -12.368 1.897 9.173 1.00 92.50 219 SER A C 1
ATOM 1671 O O . SER A 1 219 ? -11.198 1.651 8.894 1.00 92.50 219 SER A O 1
ATOM 1673 N N . GLY A 1 220 ? -12.820 3.150 9.277 1.00 91.75 220 GLY A N 1
ATOM 1674 C CA . GLY A 1 220 ? -12.016 4.344 9.017 1.00 91.75 220 GLY A CA 1
ATOM 1675 C C . GLY A 1 220 ? -12.131 5.419 10.098 1.00 91.75 220 GLY A C 1
ATOM 1676 O O . GLY A 1 220 ? -12.984 5.366 10.987 1.00 91.75 220 GLY A O 1
ATOM 1677 N N . ALA A 1 221 ? -11.239 6.406 10.032 1.00 93.06 221 ALA A N 1
ATOM 1678 C CA . ALA A 1 221 ? -11.264 7.602 10.872 1.00 93.06 221 ALA A CA 1
ATOM 1679 C C . ALA A 1 221 ? -12.153 8.718 10.289 1.00 93.06 221 ALA A C 1
ATOM 1681 O O . ALA A 1 221 ? -12.645 9.562 11.038 1.00 93.06 221 ALA A O 1
ATOM 1682 N N . THR A 1 222 ? -12.388 8.704 8.973 1.00 92.69 222 THR A N 1
ATOM 1683 C CA . THR A 1 222 ? -13.304 9.605 8.254 1.00 92.69 222 THR A CA 1
ATOM 1684 C C . THR A 1 222 ? -14.191 8.814 7.279 1.00 92.69 222 THR A C 1
ATOM 1686 O O . THR A 1 222 ? -13.806 7.711 6.879 1.00 92.69 222 THR A O 1
ATOM 1689 N N . PRO A 1 223 ? -15.338 9.367 6.838 1.00 93.56 223 PRO A N 1
ATOM 1690 C CA . PRO A 1 223 ? -16.181 8.773 5.800 1.00 93.56 223 PRO A CA 1
ATOM 1691 C C . PRO A 1 223 ? -15.416 8.510 4.499 1.00 93.56 223 PRO A C 1
ATOM 1693 O O . PRO A 1 223 ? -15.561 7.444 3.908 1.00 93.56 223 PRO A O 1
ATOM 1696 N N . TRP A 1 224 ? -14.537 9.440 4.109 1.00 91.06 224 TRP A N 1
ATOM 1697 C CA . TRP A 1 224 ? -13.638 9.298 2.962 1.00 91.06 224 TRP A CA 1
ATOM 1698 C C . TRP A 1 224 ? -12.711 8.076 3.088 1.00 91.06 224 TRP A C 1
ATOM 1700 O O . TRP A 1 224 ? -12.489 7.357 2.118 1.00 91.06 224 TRP A O 1
ATOM 1710 N N . GLU A 1 225 ? -12.187 7.775 4.282 1.00 91.12 225 GLU A N 1
ATOM 1711 C CA . GLU A 1 225 ? -11.397 6.553 4.490 1.00 91.12 225 GLU A CA 1
ATOM 1712 C C . GLU A 1 225 ? -12.254 5.282 4.372 1.00 91.12 225 GLU A C 1
ATOM 1714 O O . GLU A 1 225 ? -11.823 4.316 3.746 1.00 91.12 225 GLU A O 1
ATOM 1719 N N . VAL A 1 226 ? -13.476 5.280 4.919 1.00 90.38 226 VAL A N 1
ATOM 1720 C CA . VAL A 1 226 ? -14.406 4.141 4.788 1.00 90.38 226 VAL A CA 1
ATOM 1721 C C . VAL A 1 226 ? -14.756 3.898 3.311 1.00 90.38 226 VAL A C 1
ATOM 1723 O O . VAL A 1 226 ? -14.689 2.761 2.847 1.00 90.38 226 VAL A O 1
ATOM 1726 N N . ALA A 1 227 ? -15.039 4.956 2.544 1.00 83.50 227 ALA A N 1
ATOM 1727 C CA . ALA A 1 227 ? -15.305 4.863 1.109 1.00 83.50 227 ALA A CA 1
ATOM 1728 C C . ALA A 1 227 ? -14.089 4.347 0.314 1.00 83.50 227 ALA A C 1
ATOM 1730 O O . ALA A 1 227 ? -14.237 3.454 -0.518 1.00 83.50 227 ALA A O 1
ATOM 1731 N N . GLN A 1 228 ? -12.870 4.813 0.621 1.00 83.75 228 GLN A N 1
ATOM 1732 C CA . GLN A 1 228 ? -11.648 4.249 0.029 1.00 83.75 228 GLN A CA 1
ATOM 1733 C C . GLN A 1 228 ? -11.511 2.748 0.314 1.00 83.75 228 GLN A C 1
ATOM 1735 O O . GLN A 1 228 ? -11.183 1.988 -0.595 1.00 83.75 228 GLN A O 1
ATOM 1740 N N . ARG A 1 229 ? -11.790 2.295 1.548 1.00 84.62 229 ARG A N 1
ATOM 1741 C CA . ARG A 1 229 ? -11.730 0.864 1.899 1.00 84.62 229 ARG A CA 1
ATOM 1742 C C . ARG A 1 229 ? -12.739 0.030 1.115 1.00 84.62 229 ARG A C 1
ATOM 1744 O O . ARG A 1 229 ? -12.412 -1.095 0.741 1.00 84.62 229 ARG A O 1
ATOM 1751 N N . PHE A 1 230 ? -13.923 0.567 0.831 1.00 82.12 230 PHE A N 1
ATOM 1752 C CA . PHE A 1 230 ? -14.895 -0.084 -0.048 1.00 82.12 230 PHE A CA 1
ATOM 1753 C C . PHE A 1 230 ? -14.376 -0.173 -1.490 1.00 82.12 230 PHE A C 1
ATOM 1755 O O . PHE A 1 230 ? -14.309 -1.273 -2.036 1.00 82.12 230 PHE A O 1
ATOM 1762 N N . ALA A 1 231 ? -13.907 0.938 -2.065 1.00 75.19 231 ALA A N 1
ATOM 1763 C CA . ALA A 1 231 ? -13.418 0.991 -3.445 1.00 75.19 231 ALA A CA 1
ATOM 1764 C C . ALA A 1 231 ? -12.224 0.055 -3.725 1.00 75.19 231 ALA A C 1
ATOM 1766 O O . ALA A 1 231 ? -12.107 -0.491 -4.820 1.00 75.19 231 ALA A O 1
ATOM 1767 N N . VAL A 1 232 ? -11.346 -0.181 -2.739 1.00 77.62 232 VAL A N 1
ATOM 1768 C CA . VAL A 1 232 ? -10.242 -1.156 -2.871 1.00 77.62 232 VAL A CA 1
ATOM 1769 C C . VAL A 1 232 ? -10.631 -2.598 -2.502 1.00 77.62 232 VAL A C 1
ATOM 1771 O O . VAL A 1 232 ? -9.780 -3.486 -2.583 1.00 77.62 232 VAL A O 1
ATOM 1774 N N . GLY A 1 233 ? -11.884 -2.844 -2.099 1.00 75.38 233 GLY A N 1
ATOM 1775 C CA . GLY A 1 233 ? -12.430 -4.168 -1.776 1.00 75.38 233 GLY A CA 1
ATOM 1776 C C . GLY A 1 233 ? -12.144 -4.692 -0.362 1.00 75.38 233 GLY A C 1
ATOM 1777 O O . GLY A 1 233 ? -12.271 -5.891 -0.130 1.00 75.38 233 GLY A O 1
ATOM 1778 N N . GLN A 1 234 ? -11.746 -3.838 0.589 1.00 80.88 234 GLN A N 1
ATOM 1779 C CA . GLN A 1 234 ? -11.484 -4.240 1.983 1.00 80.88 234 GLN A CA 1
ATOM 1780 C C . GLN A 1 234 ? -12.756 -4.403 2.834 1.00 80.88 234 GLN A C 1
ATOM 1782 O O . GLN A 1 234 ? -12.715 -5.122 3.831 1.00 80.88 234 GLN A O 1
ATOM 1787 N N . ILE A 1 235 ? -13.865 -3.752 2.466 1.00 78.94 235 ILE A N 1
ATOM 1788 C CA . ILE A 1 235 ? -15.172 -3.869 3.139 1.00 78.94 235 ILE A CA 1
ATOM 1789 C C . ILE A 1 235 ? -16.295 -4.080 2.117 1.00 78.94 235 ILE A C 1
ATOM 1791 O O . ILE A 1 235 ? -16.147 -3.738 0.945 1.00 78.94 235 ILE A O 1
ATOM 1795 N N . SER A 1 236 ? -17.419 -4.660 2.546 1.00 79.69 236 SER A N 1
ATOM 1796 C CA . SER A 1 236 ? -18.557 -4.953 1.662 1.00 79.69 236 SER A CA 1
ATOM 1797 C C . SER A 1 236 ? -19.454 -3.731 1.419 1.00 79.69 236 SER A C 1
ATOM 1799 O O . SER A 1 236 ? -19.457 -2.789 2.214 1.00 79.69 236 SER A O 1
ATOM 1801 N N . ARG A 1 237 ? -20.290 -3.787 0.366 1.00 80.38 237 ARG A N 1
ATOM 1802 C CA . ARG A 1 237 ? -21.332 -2.774 0.095 1.00 80.38 237 ARG A CA 1
ATOM 1803 C C . ARG A 1 237 ? -22.264 -2.575 1.297 1.00 80.38 237 ARG A C 1
ATOM 1805 O O . ARG A 1 237 ? -22.542 -1.451 1.691 1.00 80.38 237 ARG A O 1
ATOM 1812 N N . GLU A 1 238 ? -22.709 -3.669 1.913 1.00 85.31 238 GLU A N 1
ATOM 1813 C CA . GLU A 1 238 ? -23.558 -3.633 3.111 1.00 85.31 238 GLU A CA 1
ATOM 1814 C C . GLU A 1 238 ? -22.873 -2.905 4.278 1.00 85.31 238 GLU A C 1
ATOM 1816 O O . GLU A 1 238 ? -23.511 -2.110 4.968 1.00 85.31 238 GLU A O 1
ATOM 1821 N N . GLN A 1 239 ? -21.568 -3.132 4.463 1.00 88.94 239 GLN A N 1
ATOM 1822 C CA . GLN A 1 239 ? -20.795 -2.535 5.546 1.00 88.94 239 GLN A CA 1
ATOM 1823 C C . GLN A 1 239 ? -20.528 -1.039 5.330 1.00 88.94 239 GLN A C 1
ATOM 1825 O O . GLN A 1 239 ? -20.722 -0.267 6.265 1.00 88.94 239 GLN A O 1
ATOM 1830 N N . VAL A 1 240 ? -20.133 -0.601 4.126 1.00 88.56 240 VAL A N 1
ATOM 1831 C CA . VAL A 1 240 ? -19.964 0.842 3.847 1.00 88.56 240 VAL A CA 1
ATOM 1832 C C . VAL A 1 240 ? -21.292 1.590 3.961 1.00 88.56 240 VAL A C 1
ATOM 1834 O O . VAL A 1 240 ? -21.325 2.686 4.516 1.00 88.56 240 VAL A O 1
ATOM 1837 N N . VAL A 1 241 ? -22.399 0.984 3.521 1.00 92.62 241 VAL A N 1
ATOM 1838 C CA . VAL A 1 241 ? -23.730 1.589 3.643 1.00 92.62 241 VAL A CA 1
ATOM 1839 C C . VAL A 1 241 ? -24.173 1.682 5.110 1.00 92.62 241 VAL A C 1
ATOM 1841 O O . VAL A 1 241 ? -24.696 2.724 5.497 1.00 92.62 241 VAL A O 1
ATOM 1844 N N . ASP A 1 242 ? -23.949 0.659 5.946 1.00 95.06 242 ASP A N 1
ATOM 1845 C CA . ASP A 1 242 ? -24.199 0.750 7.396 1.00 95.06 242 ASP A CA 1
ATOM 1846 C C . ASP A 1 242 ? -23.337 1.833 8.056 1.00 95.06 242 ASP A C 1
ATOM 1848 O O . ASP A 1 242 ? -23.872 2.757 8.672 1.00 95.06 242 ASP A O 1
ATOM 1852 N N . GLU A 1 243 ? -22.013 1.742 7.895 1.00 96.31 243 GLU A N 1
ATOM 1853 C CA . GLU A 1 243 ? -21.053 2.639 8.539 1.00 96.31 243 GLU A CA 1
ATOM 1854 C C . GLU A 1 243 ? -21.300 4.105 8.172 1.00 96.31 243 GLU A C 1
ATOM 1856 O O . GLU A 1 243 ? -21.274 4.961 9.057 1.00 96.31 243 GLU A O 1
ATOM 1861 N N . LEU A 1 244 ? -21.576 4.409 6.901 1.00 95.12 244 LEU A N 1
ATOM 1862 C CA . LEU A 1 244 ? -21.830 5.780 6.460 1.00 95.12 244 LEU A CA 1
ATOM 1863 C C . LEU A 1 244 ? -23.252 6.258 6.796 1.00 95.12 244 LEU A C 1
ATOM 1865 O O . LEU A 1 244 ? -23.420 7.410 7.186 1.00 95.12 244 LEU A O 1
ATOM 1869 N N . ALA A 1 245 ? -24.281 5.404 6.752 1.00 95.12 245 ALA A N 1
ATOM 1870 C CA . ALA A 1 245 ? -25.634 5.828 7.130 1.00 95.12 245 ALA A CA 1
ATOM 1871 C C . ALA A 1 245 ? -25.731 6.264 8.604 1.00 95.12 245 ALA A C 1
ATOM 1873 O O . ALA A 1 245 ? -26.388 7.262 8.905 1.00 95.12 245 ALA A O 1
ATOM 1874 N N . ARG A 1 246 ? -25.053 5.552 9.520 1.00 95.19 246 ARG A N 1
ATOM 1875 C CA . ARG A 1 246 ? -25.066 5.846 10.970 1.00 95.19 246 ARG A CA 1
ATOM 1876 C C . ARG A 1 246 ? -23.917 6.735 11.457 1.00 95.19 246 ARG A C 1
ATOM 1878 O O . ARG A 1 246 ? -23.703 6.855 12.666 1.00 95.19 246 ARG A O 1
ATOM 1885 N N . TRP A 1 247 ? -23.134 7.323 10.555 1.00 94.31 247 TRP A N 1
ATOM 1886 C CA . TRP A 1 247 ? -22.036 8.206 10.942 1.00 94.31 247 TRP A CA 1
ATOM 1887 C C . TRP A 1 247 ? -22.587 9.518 11.522 1.00 94.31 247 TRP A C 1
ATOM 1889 O O . TRP A 1 247 ? -23.381 10.219 10.895 1.00 94.31 247 TRP A O 1
ATOM 1899 N N . GLU A 1 248 ? -22.156 9.890 12.730 1.00 91.62 248 GLU A N 1
ATOM 1900 C CA . GLU A 1 248 ? -22.516 11.184 13.325 1.00 91.62 248 GLU A CA 1
ATOM 1901 C C . GLU A 1 248 ? -21.740 12.308 12.625 1.00 91.62 248 GLU A C 1
ATOM 1903 O O . GLU A 1 248 ? -20.632 12.669 13.030 1.00 91.62 248 GLU A O 1
ATOM 1908 N N . TYR A 1 249 ? -22.306 12.829 11.539 1.00 89.31 249 TYR A N 1
ATOM 1909 C CA . TYR A 1 249 ? -21.720 13.921 10.768 1.00 89.31 249 TYR A CA 1
ATOM 1910 C C . TYR A 1 249 ? -21.753 15.246 11.553 1.00 89.31 249 TYR A C 1
ATOM 1912 O O . TYR A 1 249 ? -22.826 15.646 12.016 1.00 89.31 249 TYR A O 1
ATOM 1920 N N . PRO A 1 250 ? -20.628 15.980 11.667 1.00 85.19 250 PRO A N 1
ATOM 1921 C CA . PRO A 1 250 ? -20.636 17.333 12.202 1.00 85.19 250 PRO A CA 1
ATOM 1922 C C . PRO A 1 250 ? -21.502 18.244 11.313 1.00 85.19 250 PRO A C 1
ATOM 1924 O O . PRO A 1 250 ? -21.482 18.108 10.084 1.00 85.19 250 PRO A O 1
ATOM 1927 N N . PRO A 1 251 ? -22.254 19.194 11.897 1.00 73.31 251 PRO A N 1
ATOM 1928 C CA . PRO A 1 251 ? -22.990 20.176 11.112 1.00 73.31 251 PRO A CA 1
ATOM 1929 C C . PRO A 1 251 ? -22.009 21.042 10.313 1.00 73.31 251 PRO A C 1
ATOM 1931 O O . PRO A 1 251 ? -20.955 21.427 10.825 1.00 73.31 251 PRO A O 1
ATOM 1934 N N . MET A 1 252 ? -22.367 21.392 9.074 1.00 65.06 252 MET A N 1
ATOM 1935 C CA . MET A 1 252 ? -21.591 22.375 8.315 1.00 65.06 252 MET A CA 1
ATOM 1936 C C . MET A 1 252 ? -21.575 23.703 9.080 1.00 65.06 252 MET A C 1
ATOM 1938 O O . MET A 1 252 ? -22.621 24.197 9.509 1.00 65.06 252 MET A O 1
ATOM 1942 N N . GLY A 1 253 ? -20.379 24.260 9.281 1.00 58.59 253 GLY A N 1
ATOM 1943 C CA . GLY A 1 253 ? -20.212 25.525 9.989 1.00 58.59 253 GLY A CA 1
ATOM 1944 C C . GLY A 1 253 ? -20.919 26.663 9.257 1.00 58.59 253 GLY A C 1
ATOM 1945 O O . GLY A 1 253 ? -20.956 26.692 8.028 1.00 58.59 253 GLY A O 1
ATOM 1946 N N . THR A 1 254 ? -21.467 27.630 9.998 1.00 51.44 254 THR A N 1
ATOM 1947 C CA . THR A 1 254 ? -22.022 28.836 9.370 1.00 51.44 254 THR A CA 1
ATOM 1948 C C . THR A 1 254 ? -20.924 29.577 8.594 1.00 51.44 254 THR A C 1
ATOM 1950 O O . THR A 1 254 ? -19.785 29.610 9.070 1.00 51.44 254 THR A O 1
ATOM 1953 N N . PRO A 1 255 ? -21.224 30.213 7.445 1.00 52.62 255 PRO A N 1
ATOM 1954 C CA . PRO A 1 255 ? -20.221 30.959 6.691 1.00 52.62 255 PRO A CA 1
ATOM 1955 C C . PRO A 1 255 ? -19.609 32.087 7.531 1.00 52.62 255 PRO A C 1
ATOM 1957 O O . PRO A 1 255 ? -20.314 32.987 7.989 1.00 52.62 255 PRO A O 1
ATOM 1960 N N . HIS A 1 256 ? -18.293 32.036 7.737 1.00 46.28 256 HIS A N 1
ATOM 1961 C CA . HIS A 1 256 ? -17.536 33.071 8.438 1.00 46.28 256 HIS A CA 1
ATOM 1962 C C . HIS A 1 256 ? -16.622 33.798 7.441 1.00 46.28 256 HIS A C 1
ATOM 1964 O O . HIS A 1 256 ? -15.754 33.183 6.827 1.00 46.28 256 HIS A O 1
ATOM 1970 N N . SER A 1 257 ? -16.782 35.124 7.353 1.00 43.94 257 SER A N 1
ATOM 1971 C CA . SER A 1 257 ? -16.123 36.052 6.411 1.00 43.94 257 SER A CA 1
ATOM 1972 C C . SER A 1 257 ? -16.681 36.089 4.974 1.00 43.94 257 SER A C 1
ATOM 1974 O O . SER A 1 257 ? -17.482 35.256 4.560 1.00 43.94 257 SER A O 1
ATOM 1976 N N . HIS A 1 258 ? -16.303 37.142 4.242 1.00 48.56 258 HIS A N 1
ATOM 1977 C CA . HIS A 1 258 ? -16.906 37.555 2.967 1.00 48.56 258 HIS A CA 1
ATOM 1978 C C . HIS A 1 258 ? -16.379 36.815 1.723 1.00 48.56 258 HIS A C 1
ATOM 1980 O O . HIS A 1 258 ? -16.833 37.115 0.623 1.00 48.56 258 HIS A O 1
ATOM 1986 N N . ASP A 1 259 ? -15.441 35.878 1.881 1.00 53.34 259 ASP A N 1
ATOM 1987 C CA . ASP A 1 259 ? -14.713 35.249 0.765 1.00 53.34 259 ASP A CA 1
ATOM 1988 C C . ASP A 1 259 ? -15.396 33.979 0.212 1.00 53.34 259 ASP A C 1
ATOM 1990 O O . ASP A 1 259 ? -14.933 33.373 -0.748 1.00 53.34 259 ASP A O 1
ATOM 1994 N N . GLY A 1 260 ? -16.506 33.542 0.822 1.00 48.50 260 GLY A N 1
ATOM 1995 C CA . GLY A 1 260 ? -17.341 32.426 0.347 1.00 48.50 260 GLY A CA 1
ATOM 1996 C C . GLY A 1 260 ? -16.741 31.017 0.482 1.00 48.50 260 GLY A C 1
ATOM 1997 O O . GLY A 1 260 ? -17.486 30.042 0.414 1.00 48.50 260 GLY A O 1
ATOM 1998 N N . LEU A 1 261 ? -15.432 30.894 0.715 1.00 46.62 261 LEU A N 1
ATOM 1999 C CA . LEU A 1 261 ? -14.723 29.624 0.886 1.00 46.62 261 LEU A CA 1
ATOM 2000 C C . LEU A 1 261 ? -15.107 28.923 2.201 1.00 46.62 261 LEU A C 1
ATOM 2002 O O . LEU A 1 261 ? -14.531 29.167 3.262 1.00 46.62 261 LEU A O 1
ATOM 2006 N N . GLN A 1 262 ? -16.080 28.017 2.120 1.00 56.00 262 GLN A N 1
ATOM 2007 C CA . GLN A 1 262 ? -16.455 27.131 3.217 1.00 56.00 262 GLN A CA 1
ATOM 2008 C C . GLN A 1 262 ? -15.517 25.915 3.257 1.00 56.00 262 GLN A C 1
ATOM 2010 O O . GLN A 1 262 ? -15.717 24.943 2.534 1.00 56.00 262 GLN A O 1
ATOM 2015 N N . VAL A 1 263 ? -14.511 25.945 4.134 1.00 54.84 263 VAL A N 1
ATOM 2016 C CA . VAL A 1 263 ? -13.706 24.753 4.446 1.00 54.84 263 VAL A CA 1
ATOM 2017 C C . VAL A 1 263 ? -14.544 23.813 5.317 1.00 54.84 263 VAL A C 1
ATOM 2019 O O . VAL A 1 263 ? -14.823 24.124 6.478 1.00 54.84 263 VAL A O 1
ATOM 2022 N N . SER A 1 264 ? -14.963 22.676 4.762 1.00 61.72 264 SER A N 1
ATOM 2023 C CA . SER A 1 264 ? -15.659 21.634 5.524 1.00 61.72 264 SER A CA 1
ATOM 2024 C C . SER A 1 264 ? -14.723 20.990 6.558 1.00 61.72 264 SER A C 1
ATOM 2026 O O . SER A 1 264 ? -13.550 20.756 6.261 1.00 61.72 264 SER A O 1
ATOM 2028 N N . PRO A 1 265 ? -15.201 20.696 7.782 1.00 69.88 265 PRO A N 1
ATOM 2029 C CA . PRO A 1 265 ? -14.411 19.957 8.759 1.00 69.88 265 PRO A CA 1
ATOM 2030 C C . PRO A 1 265 ? -14.262 18.490 8.313 1.00 69.88 265 PRO A C 1
ATOM 2032 O O . PRO A 1 265 ? -15.262 17.901 7.904 1.00 69.88 265 PRO A O 1
ATOM 2035 N N . PRO A 1 266 ? -13.077 17.862 8.435 1.00 71.38 266 PRO A N 1
ATOM 2036 C CA . PRO A 1 266 ? -12.920 16.435 8.156 1.00 71.38 266 PRO A CA 1
ATOM 2037 C C . PRO A 1 266 ? -13.904 15.585 8.967 1.00 71.38 266 PRO A C 1
ATOM 2039 O O . PRO A 1 266 ? -14.124 15.842 10.154 1.00 71.38 266 PRO A O 1
ATOM 2042 N N . GLY A 1 267 ? -14.484 14.563 8.340 1.00 82.12 267 GLY A N 1
ATOM 2043 C CA . GLY A 1 267 ? -15.544 13.751 8.931 1.00 82.12 267 GLY A CA 1
ATOM 2044 C C . GLY A 1 267 ? -16.968 14.222 8.613 1.00 82.12 267 GLY A C 1
ATOM 2045 O O . GLY A 1 267 ? -17.907 13.684 9.201 1.00 82.12 267 GLY A O 1
ATOM 2046 N N . SER A 1 268 ? -17.135 15.221 7.739 1.00 87.50 268 SER A N 1
ATOM 2047 C CA . SER A 1 268 ? -18.421 15.794 7.321 1.00 87.50 268 SER A CA 1
ATOM 2048 C C . SER A 1 268 ? -19.185 14.900 6.339 1.00 87.50 268 SER A C 1
ATOM 2050 O O . SER A 1 268 ? -18.708 13.852 5.916 1.00 87.50 268 SER A O 1
ATOM 2052 N N . PHE A 1 269 ? -20.404 15.302 5.962 1.00 87.56 269 PHE A N 1
ATOM 2053 C CA . PHE A 1 269 ? -21.117 14.622 4.874 1.00 87.56 269 PHE A CA 1
ATOM 2054 C C . PHE A 1 269 ? -20.567 14.992 3.485 1.00 87.56 269 PHE A C 1
ATOM 2056 O O . PHE A 1 269 ? -20.845 14.286 2.521 1.00 87.56 269 PHE A O 1
ATOM 2063 N N . LEU A 1 270 ? -19.764 16.061 3.370 1.00 85.62 270 LEU A N 1
ATOM 2064 C CA . LEU A 1 270 ? -19.094 16.386 2.110 1.00 85.62 270 LEU A CA 1
ATOM 2065 C C . LEU A 1 270 ? -18.082 15.292 1.744 1.00 85.62 270 LEU A C 1
ATOM 2067 O O . LEU A 1 270 ? -18.050 14.891 0.591 1.00 85.62 270 LEU A O 1
ATOM 2071 N N . ASP A 1 271 ? -17.406 14.698 2.735 1.00 82.56 271 ASP A N 1
ATOM 2072 C CA . ASP A 1 271 ? -16.522 13.533 2.590 1.00 82.56 271 ASP A CA 1
ATOM 2073 C C . ASP A 1 271 ? -17.193 12.329 1.873 1.00 82.56 271 ASP A C 1
ATOM 2075 O O . ASP A 1 271 ? -16.503 11.474 1.324 1.00 82.56 271 ASP A O 1
ATOM 2079 N N . VAL A 1 272 ? -18.533 12.229 1.904 1.00 85.56 272 VAL A N 1
ATOM 2080 C CA . VAL A 1 272 ? -19.330 11.178 1.229 1.00 85.56 272 VAL A CA 1
ATOM 2081 C C . VAL A 1 272 ? -19.733 11.596 -0.186 1.00 85.56 272 VAL A C 1
ATOM 2083 O O . VAL A 1 272 ? -19.777 10.761 -1.086 1.00 85.56 272 VAL A O 1
ATOM 2086 N N . ILE A 1 273 ? -20.020 12.884 -0.386 1.00 79.75 273 ILE A N 1
ATOM 2087 C CA . ILE A 1 273 ? -20.339 13.459 -1.698 1.00 79.75 273 ILE A CA 1
ATOM 2088 C C . ILE A 1 273 ? -19.081 13.443 -2.575 1.00 79.75 273 ILE A C 1
ATOM 2090 O O . ILE A 1 273 ? -19.110 12.881 -3.661 1.00 79.75 273 ILE A O 1
ATOM 2094 N N . GLU A 1 274 ? -17.953 13.932 -2.052 1.00 76.31 274 GLU A N 1
ATOM 2095 C CA . GLU A 1 274 ? -16.639 13.877 -2.703 1.00 76.31 274 GLU A CA 1
ATOM 2096 C C . GLU A 1 274 ? -16.236 12.435 -3.041 1.00 76.31 274 GLU A C 1
ATOM 2098 O O . GLU A 1 274 ? -15.634 12.189 -4.086 1.00 76.31 274 GLU A O 1
ATOM 2103 N N . ALA A 1 275 ? -16.591 11.462 -2.193 1.00 75.06 275 ALA A N 1
ATOM 2104 C CA . ALA A 1 275 ? -16.355 10.048 -2.464 1.00 75.06 275 ALA A CA 1
ATOM 2105 C C . ALA A 1 275 ? -17.200 9.521 -3.640 1.00 75.06 275 ALA A C 1
ATOM 2107 O O . ALA A 1 275 ? -16.669 8.793 -4.477 1.00 75.06 275 ALA A O 1
ATOM 2108 N N . ALA A 1 276 ? -18.476 9.903 -3.749 1.00 72.50 276 ALA A N 1
ATOM 2109 C CA . ALA A 1 276 ? -19.297 9.574 -4.917 1.00 72.50 276 ALA A CA 1
ATOM 2110 C C . ALA A 1 276 ? -18.770 10.268 -6.189 1.00 72.50 276 ALA A C 1
ATOM 2112 O O . ALA A 1 276 ? -18.506 9.595 -7.184 1.00 72.50 276 ALA A O 1
ATOM 2113 N N . ASP A 1 277 ? -18.491 11.576 -6.127 1.00 66.19 277 ASP A N 1
ATOM 2114 C CA . ASP A 1 277 ? -17.934 12.363 -7.241 1.00 66.19 277 ASP A CA 1
ATOM 2115 C C . ASP A 1 277 ? -16.574 11.815 -7.736 1.00 66.19 277 ASP A C 1
ATOM 2117 O O . ASP A 1 277 ? -16.258 11.893 -8.924 1.00 66.19 277 ASP A O 1
ATOM 2121 N N . SER A 1 278 ? -15.774 11.215 -6.845 1.00 66.50 278 SER A N 1
ATOM 2122 C CA . SER A 1 278 ? -14.486 10.577 -7.177 1.00 66.50 278 SER A CA 1
ATOM 2123 C C . SER A 1 278 ? -14.615 9.150 -7.739 1.00 66.50 278 SER A C 1
ATOM 2125 O O . SER A 1 278 ? -13.635 8.598 -8.253 1.00 66.50 278 SER A O 1
ATOM 2127 N N . GLY A 1 279 ? -15.797 8.531 -7.642 1.00 67.25 279 GLY A N 1
ATOM 2128 C CA . GLY A 1 279 ? -16.032 7.124 -7.987 1.00 67.25 279 GLY A CA 1
ATOM 2129 C C . GLY A 1 279 ? -15.607 6.115 -6.909 1.00 67.25 279 GLY A C 1
ATOM 2130 O O . GLY A 1 279 ? -15.414 4.943 -7.218 1.00 67.25 279 GLY A O 1
ATOM 2131 N N . LEU A 1 280 ? -15.448 6.547 -5.650 1.00 71.06 280 LEU A N 1
ATOM 2132 C CA . LEU A 1 280 ? -15.235 5.657 -4.497 1.00 71.06 280 LEU A CA 1
ATOM 2133 C C . LEU A 1 280 ? -16.530 4.990 -4.013 1.00 71.06 280 LEU A C 1
ATOM 2135 O O . LEU A 1 280 ? -16.474 3.965 -3.338 1.00 71.06 280 LEU A O 1
ATOM 2139 N N . LEU A 1 281 ? -17.684 5.584 -4.318 1.00 72.88 281 LEU A N 1
ATOM 2140 C CA . LEU A 1 281 ? -19.016 5.043 -4.058 1.00 72.88 281 LEU A CA 1
ATOM 2141 C C . LEU A 1 281 ? -19.795 5.024 -5.373 1.00 72.88 281 LEU A C 1
ATOM 2143 O O . LEU A 1 281 ? -19.759 5.999 -6.119 1.00 72.88 281 LEU A O 1
ATOM 2147 N N . ASP A 1 282 ? -20.516 3.939 -5.639 1.00 75.19 282 ASP A N 1
ATOM 2148 C CA . ASP A 1 282 ? -21.488 3.882 -6.731 1.00 75.19 282 ASP A CA 1
ATOM 2149 C C . ASP A 1 282 ? -22.802 4.603 -6.364 1.00 75.19 282 ASP A C 1
ATOM 2151 O O . ASP A 1 282 ? -23.137 4.761 -5.184 1.00 75.19 282 ASP A O 1
ATOM 2155 N N . ASP A 1 283 ? -23.569 5.002 -7.385 1.00 70.56 283 ASP A N 1
ATOM 2156 C CA . ASP A 1 283 ? -24.847 5.717 -7.239 1.00 70.56 283 ASP A CA 1
ATOM 2157 C C . ASP A 1 283 ? -25.852 4.986 -6.328 1.00 70.56 283 ASP A C 1
ATOM 2159 O O . ASP A 1 283 ? -26.595 5.627 -5.581 1.00 70.56 283 ASP A O 1
ATOM 2163 N N . GLU A 1 284 ? -25.890 3.647 -6.369 1.00 73.81 284 GLU A N 1
ATOM 2164 C CA . GLU A 1 284 ? -26.823 2.840 -5.577 1.00 73.81 284 GLU A CA 1
ATOM 2165 C C . GLU A 1 284 ? -26.424 2.861 -4.096 1.00 73.81 284 GLU A C 1
ATOM 2167 O O . GLU A 1 284 ? -27.266 3.043 -3.216 1.00 73.81 284 GLU A O 1
ATOM 2172 N N . SER A 1 285 ? -25.134 2.696 -3.798 1.00 71.06 285 SER A N 1
ATOM 2173 C CA . SER A 1 285 ? -24.558 2.811 -2.453 1.00 71.06 285 SER A CA 1
ATOM 2174 C C . SER A 1 285 ? -24.745 4.212 -1.869 1.00 71.06 285 SER A C 1
ATOM 2176 O O . SER A 1 285 ? -25.199 4.341 -0.730 1.00 71.06 285 SER A O 1
ATOM 2178 N N . TYR A 1 286 ? -24.472 5.265 -2.646 1.00 78.12 286 TYR A N 1
ATOM 2179 C CA . TYR A 1 286 ? -24.694 6.649 -2.219 1.00 78.12 286 TYR A CA 1
ATOM 2180 C C . TYR A 1 286 ? -26.180 6.928 -1.925 1.00 78.12 286 TYR A C 1
ATOM 2182 O O . TYR A 1 286 ? -26.517 7.455 -0.859 1.00 78.12 286 TYR A O 1
ATOM 2190 N N . ALA A 1 287 ? -27.088 6.526 -2.821 1.00 85.12 287 ALA A N 1
ATOM 2191 C CA . ALA A 1 287 ? -28.526 6.706 -2.629 1.00 85.12 287 ALA A CA 1
ATOM 2192 C C . ALA A 1 287 ? -29.063 5.943 -1.405 1.00 85.12 287 ALA A C 1
ATOM 2194 O O . ALA A 1 287 ? -29.913 6.462 -0.672 1.00 85.12 287 ALA A O 1
ATOM 2195 N N . GLU A 1 288 ? -28.560 4.733 -1.140 1.00 87.00 288 GLU A N 1
ATOM 2196 C CA . GLU A 1 288 ? -28.963 3.953 0.032 1.00 87.00 288 GLU A CA 1
ATOM 2197 C C . GLU A 1 288 ? -28.482 4.590 1.349 1.00 87.00 288 GLU A C 1
ATOM 2199 O O . GLU A 1 288 ? -29.257 4.650 2.305 1.00 87.00 288 GLU A O 1
ATOM 2204 N N . ILE A 1 289 ? -27.265 5.151 1.390 1.00 87.25 289 ILE A N 1
ATOM 2205 C CA . ILE A 1 289 ? -26.754 5.920 2.543 1.00 87.25 289 ILE A CA 1
ATOM 2206 C C . ILE A 1 289 ? -27.657 7.126 2.835 1.00 87.25 289 ILE A C 1
ATOM 2208 O O . ILE A 1 289 ? -28.062 7.335 3.981 1.00 87.25 289 ILE A O 1
ATOM 2212 N N . VAL A 1 290 ? -28.013 7.903 1.803 1.00 90.38 290 VAL A N 1
ATOM 2213 C CA . VAL A 1 290 ? -28.905 9.071 1.934 1.00 90.38 290 VAL A CA 1
ATOM 2214 C C . VAL A 1 290 ? -30.297 8.663 2.429 1.00 90.38 290 VAL A C 1
ATOM 2216 O O . VAL A 1 290 ? -30.869 9.345 3.282 1.00 90.38 290 VAL A O 1
ATOM 2219 N N . THR A 1 291 ? -30.825 7.537 1.939 1.00 93.31 291 THR A N 1
ATOM 2220 C CA . THR A 1 291 ? -32.136 7.003 2.345 1.00 93.31 291 THR A CA 1
ATOM 2221 C C . THR A 1 291 ? -32.114 6.563 3.808 1.00 93.31 291 THR A C 1
ATOM 2223 O O . THR A 1 291 ? -32.838 7.132 4.621 1.00 93.31 291 THR A O 1
ATOM 2226 N N . ARG A 1 292 ? -31.219 5.635 4.183 1.00 91.44 292 ARG A N 1
ATOM 2227 C CA . ARG A 1 292 ? -31.122 5.102 5.556 1.00 91.44 292 ARG A CA 1
ATOM 2228 C C . ARG A 1 292 ? -30.890 6.198 6.602 1.00 91.44 292 ARG A C 1
ATOM 2230 O O . ARG A 1 292 ? -31.423 6.105 7.701 1.00 91.44 292 ARG A O 1
ATOM 2237 N N . ARG A 1 293 ? -30.125 7.243 6.262 1.00 89.38 293 ARG A N 1
ATOM 2238 C CA . ARG A 1 293 ? -29.884 8.407 7.132 1.00 89.38 293 ARG A CA 1
ATOM 2239 C C . ARG A 1 293 ? -31.103 9.333 7.276 1.00 89.38 293 ARG A C 1
ATOM 2241 O O . ARG A 1 293 ? -31.166 10.094 8.235 1.00 89.38 293 ARG A O 1
ATOM 2248 N N . SER A 1 294 ? -32.048 9.302 6.337 1.00 80.94 294 SER A N 1
ATOM 2249 C CA . SER A 1 294 ? -33.274 10.115 6.387 1.00 80.94 294 SER A CA 1
ATOM 2250 C C . SER A 1 294 ? -34.380 9.484 7.246 1.00 80.94 294 SER A C 1
ATOM 2252 O O . SER A 1 294 ? -35.287 10.194 7.678 1.00 80.94 294 SER A O 1
ATOM 2254 N N . ASP A 1 295 ? -34.285 8.176 7.507 1.00 73.69 295 ASP A N 1
ATOM 2255 C CA . ASP A 1 295 ? -35.247 7.378 8.282 1.00 73.69 295 ASP A CA 1
ATOM 2256 C C . ASP A 1 295 ? -34.825 7.160 9.761 1.00 73.69 295 ASP A C 1
ATOM 2258 O O . ASP A 1 295 ? -35.466 6.376 10.469 1.00 73.69 295 ASP A O 1
ATOM 2262 N N . ALA A 1 296 ? -33.753 7.824 10.225 1.00 60.12 296 ALA A N 1
ATOM 2263 C CA . ALA A 1 296 ? -33.082 7.610 11.521 1.00 60.12 296 ALA A CA 1
ATOM 2264 C C . ALA A 1 296 ? -33.162 8.815 12.485 1.00 60.12 296 ALA A C 1
ATOM 2266 O O . ALA A 1 296 ? -33.406 8.565 13.689 1.00 60.12 296 ALA A O 1
#